Protein AF-A0A7X9AUY1-F1 (afdb_monomer)

Nearest PDB structures (foldseek):
  4zs8-assembly1_A  TM=9.019E-01  e=4.519E-05  Streptomyces coelicolor A3(2)
  4ham-assembly1_A-2  TM=5.459E-01  e=5.197E-04  Listeria monocytogenes EGD-e
  6vjm-assembly1_A  TM=4.125E-01  e=6.065E-02  Homo sapiens
  5dte-assembly4_D  TM=4.183E-01  e=1.369E-01  Actinobacillus succinogenes 130Z
  7eb2-assembly1_C  TM=4.851E-01  e=6.552E-01  Homo sapiens

Radius of gyration: 26.66 Å; Cα contacts (8 Å, |Δi|>4): 380; chains: 1; bounding box: 80×36×84 Å

pLDDT: mean 87.09, std 13.67, range [33.94, 98.38]

Sequence (270 aa):
MKKAPSTGKTGLRAEALALLKDLRTIISESSPGRMLPSEWTLARKYNISRNTVAKTLKILVDEGLIERQVGRGTLVKGKSVITFLLPCPDFLSSHLDSACIMRDQMQGAMTAARERNLGFEMIAVSPTNDPNQIDFSQLGHINAGSMVILGNWFRKTFPLLFERQAQVAMITKGVFPYGYAQYAKTWHRLNIDCNQGVTAALDLLVRQGCRKIILIGQYIAEARHPVASAYQKYMAKKGMPAKILELHYEDDESIITLPPNIIRHRFSQF

Structure (mmCIF, N/CA/C/O backbone):
data_AF-A0A7X9AUY1-F1
#
_entry.id   AF-A0A7X9AUY1-F1
#
loop_
_atom_site.group_PDB
_atom_site.id
_atom_site.type_symbol
_atom_site.label_atom_id
_atom_site.label_alt_id
_atom_site.label_comp_id
_atom_site.label_asym_id
_atom_site.label_entity_id
_atom_site.label_seq_id
_atom_site.pdbx_PDB_ins_code
_atom_site.Cartn_x
_atom_site.Cartn_y
_atom_site.Cartn_z
_atom_site.occupancy
_atom_site.B_iso_or_equiv
_atom_site.auth_seq_id
_atom_site.auth_comp_id
_atom_site.auth_asym_id
_atom_site.auth_atom_id
_atom_site.pdbx_PDB_model_num
ATOM 1 N N . MET A 1 1 ? -50.853 17.610 47.387 1.00 40.38 1 MET A N 1
ATOM 2 C CA . MET A 1 1 ? -49.435 18.034 47.304 1.00 40.38 1 MET A CA 1
ATOM 3 C C . MET A 1 1 ? -48.764 17.277 46.163 1.00 40.38 1 MET A C 1
ATOM 5 O O . MET A 1 1 ? -48.743 16.054 46.193 1.00 40.38 1 MET A O 1
ATOM 9 N N . LYS A 1 2 ? -48.309 17.985 45.120 1.00 35.97 2 LYS A N 1
ATOM 10 C CA . LYS A 1 2 ? -47.587 17.414 43.969 1.00 35.97 2 LYS A CA 1
ATOM 11 C C . LYS A 1 2 ? -46.133 17.132 44.372 1.00 35.97 2 LYS A C 1
ATOM 13 O O . LYS A 1 2 ? -45.479 18.011 44.925 1.00 35.97 2 LYS A O 1
ATOM 18 N N . LYS A 1 3 ? -45.641 15.921 44.102 1.00 35.72 3 LYS A N 1
ATOM 19 C CA . LYS A 1 3 ? -44.233 15.534 44.286 1.00 35.72 3 LYS A CA 1
ATOM 20 C C . LYS A 1 3 ? -43.420 16.122 43.126 1.00 35.72 3 LYS A C 1
ATOM 22 O O . LYS A 1 3 ? -43.751 15.877 41.968 1.00 35.72 3 LYS A O 1
ATOM 27 N N . ALA A 1 4 ? -42.410 16.930 43.437 1.00 33.94 4 ALA A N 1
ATOM 28 C CA . ALA A 1 4 ? -41.509 17.515 42.448 1.00 33.94 4 ALA A CA 1
ATOM 29 C C . ALA A 1 4 ? -40.625 16.429 41.793 1.00 33.94 4 ALA A C 1
ATOM 31 O O . ALA A 1 4 ? -40.238 15.477 42.477 1.00 33.94 4 ALA A O 1
ATOM 32 N N . PRO A 1 5 ? -40.283 16.550 40.498 1.00 37.44 5 PRO A N 1
ATOM 33 C CA . PRO A 1 5 ? -39.399 15.608 39.829 1.00 37.44 5 PRO A CA 1
ATOM 34 C C . PRO A 1 5 ? -37.937 15.915 40.178 1.00 37.44 5 PRO A C 1
ATOM 36 O O . PRO A 1 5 ? -37.456 17.029 39.978 1.00 37.44 5 PRO A O 1
ATOM 39 N N . SER A 1 6 ? -37.217 14.915 40.692 1.00 37.97 6 SER A N 1
ATOM 40 C CA . SER A 1 6 ? -35.779 15.000 40.942 1.00 37.97 6 SER A CA 1
ATOM 41 C C . SER A 1 6 ? -35.015 14.974 39.615 1.00 37.97 6 SER A C 1
ATOM 43 O O . SER A 1 6 ? -34.819 13.918 39.010 1.00 37.97 6 SER A O 1
ATOM 45 N N . THR A 1 7 ? -34.560 16.136 39.162 1.00 41.03 7 THR A N 1
ATOM 46 C CA . THR A 1 7 ? -33.604 16.274 38.060 1.00 41.03 7 THR A CA 1
ATOM 47 C C . THR A 1 7 ? -32.212 15.837 38.521 1.00 41.03 7 THR A C 1
ATOM 49 O O . THR A 1 7 ? -31.399 16.647 38.964 1.00 41.03 7 THR A O 1
ATOM 52 N N . GLY A 1 8 ? -31.931 14.537 38.439 1.00 37.06 8 GLY A N 1
ATOM 53 C CA . GLY A 1 8 ? -30.595 13.987 38.654 1.00 37.06 8 GLY A CA 1
ATOM 54 C C . GLY A 1 8 ? -29.725 14.154 37.410 1.00 37.06 8 GLY A C 1
ATOM 55 O O . GLY A 1 8 ? -29.709 13.281 36.548 1.00 37.06 8 GLY A O 1
ATOM 56 N N . LYS A 1 9 ? -28.959 15.248 37.324 1.00 44.97 9 LYS A N 1
ATOM 57 C CA . LYS A 1 9 ? -27.751 15.295 36.484 1.00 44.97 9 LYS A CA 1
ATOM 58 C C . LYS A 1 9 ? -26.703 14.374 37.122 1.00 44.97 9 LYS A C 1
ATOM 60 O O . LYS A 1 9 ? -25.904 14.802 37.947 1.00 44.97 9 LYS A O 1
ATOM 65 N N . THR A 1 10 ? -26.740 13.085 36.794 1.00 47.56 10 THR A N 1
ATOM 66 C CA . THR A 1 10 ? -25.724 12.107 37.207 1.00 47.56 10 THR A CA 1
ATOM 67 C C . THR A 1 10 ? -24.429 12.349 36.440 1.00 47.56 10 THR A C 1
ATOM 69 O O . THR A 1 10 ? -24.302 11.930 35.290 1.00 47.56 10 THR A O 1
ATOM 72 N N . GLY A 1 11 ? -23.458 13.003 37.079 1.00 56.78 11 GLY A N 1
ATOM 73 C CA . GLY A 1 11 ? -22.063 12.926 36.650 1.00 56.78 11 GLY A CA 1
ATOM 74 C C . GLY A 1 11 ? -21.595 11.468 36.690 1.00 56.78 11 GLY A C 1
ATOM 75 O O . GLY A 1 11 ? -21.878 10.747 37.651 1.00 56.78 11 GLY A O 1
ATOM 76 N N . LEU A 1 12 ? -20.928 11.003 35.631 1.00 66.69 12 LEU A N 1
ATOM 77 C CA . LEU A 1 12 ? -20.295 9.684 35.639 1.00 66.69 12 LEU A CA 1
ATOM 78 C C . LEU A 1 12 ? -19.223 9.643 36.744 1.00 66.69 12 LEU A C 1
ATOM 80 O O . LEU A 1 12 ? -18.474 10.602 36.917 1.00 66.69 12 LEU A O 1
ATOM 84 N N . ARG A 1 13 ? -19.135 8.523 37.477 1.00 82.88 13 ARG A N 1
ATOM 85 C CA . ARG A 1 13 ? -18.043 8.269 38.436 1.00 82.88 13 ARG A CA 1
ATOM 86 C C . ARG A 1 13 ? -16.682 8.306 37.725 1.00 82.88 13 ARG A C 1
ATOM 88 O O . ARG A 1 13 ? -16.608 7.982 36.538 1.00 82.88 13 ARG A O 1
ATOM 95 N N . ALA A 1 14 ? -15.624 8.672 38.448 1.00 89.00 14 ALA A N 1
ATOM 96 C CA . ALA A 1 14 ? -14.284 8.888 37.895 1.00 89.00 14 ALA A CA 1
ATOM 97 C C . ALA A 1 14 ? -13.766 7.688 37.078 1.00 89.00 14 ALA A C 1
ATOM 99 O O . ALA A 1 14 ? -13.227 7.864 35.988 1.00 89.00 14 ALA A O 1
ATOM 100 N N . GLU A 1 15 ? -14.016 6.463 37.537 1.00 90.88 15 GLU A N 1
ATOM 101 C CA . GLU A 1 15 ? -13.599 5.229 36.864 1.00 90.88 15 GLU A CA 1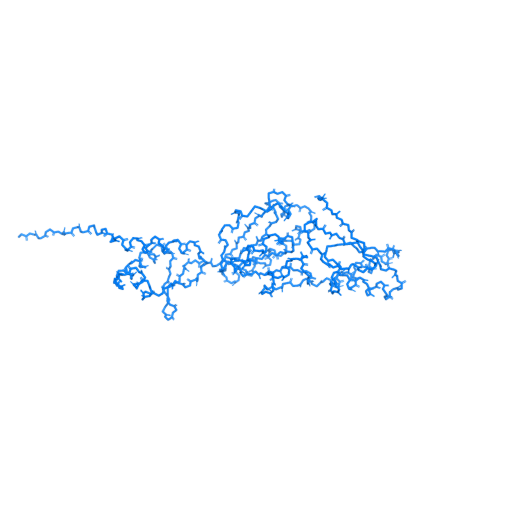
ATOM 102 C C . GLU A 1 15 ? -14.370 4.990 35.557 1.00 90.88 15 GLU A C 1
ATOM 104 O O . GLU A 1 15 ? -13.821 4.485 34.580 1.00 90.88 15 GLU A O 1
ATOM 109 N N . ALA A 1 16 ? -15.644 5.390 35.506 1.00 91.38 16 ALA A N 1
ATOM 110 C CA . ALA A 1 16 ? -16.454 5.294 34.294 1.00 91.38 16 ALA A CA 1
ATOM 111 C C . ALA A 1 16 ? -16.022 6.326 33.240 1.00 91.38 16 ALA A C 1
ATOM 113 O O . ALA A 1 16 ? -16.065 6.027 32.046 1.00 91.38 16 ALA A O 1
ATOM 114 N N . LEU A 1 17 ? -15.576 7.512 33.675 1.00 93.12 17 LEU A N 1
ATOM 115 C CA . LEU A 1 17 ? -14.959 8.517 32.805 1.00 93.12 17 LEU A CA 1
ATOM 116 C C . LEU A 1 17 ? -13.601 8.043 32.275 1.00 93.12 17 LEU A C 1
ATOM 118 O O . LEU A 1 17 ? -13.335 8.207 31.086 1.00 93.12 17 LEU A O 1
ATOM 122 N N . ALA A 1 18 ? -12.781 7.414 33.122 1.00 94.12 18 ALA A N 1
ATOM 123 C CA . ALA A 1 18 ? -11.514 6.814 32.710 1.00 94.12 18 ALA A CA 1
ATOM 124 C C . ALA A 1 18 ? -11.729 5.713 31.659 1.00 94.12 18 ALA A C 1
ATOM 126 O O . ALA A 1 18 ? -11.111 5.757 30.599 1.00 94.12 18 ALA A O 1
ATOM 127 N N . LEU A 1 19 ? -12.681 4.796 31.887 1.00 95.81 19 LEU A N 1
ATOM 128 C CA . LEU A 1 19 ? -13.063 3.788 30.892 1.00 95.81 19 LEU A CA 1
ATOM 129 C C . LEU A 1 19 ? -13.513 4.430 29.571 1.00 95.81 19 LEU A C 1
ATOM 131 O O . LEU A 1 19 ? -13.100 3.983 28.505 1.00 95.81 19 LEU A O 1
ATOM 135 N N . LEU A 1 20 ? -14.372 5.454 29.624 1.00 95.31 20 LEU A N 1
ATOM 136 C CA . LEU A 1 20 ? -14.879 6.117 28.421 1.00 95.31 20 LEU A CA 1
ATOM 137 C C . LEU A 1 20 ? -13.744 6.772 27.621 1.00 95.31 20 LEU A C 1
ATOM 139 O O . LEU A 1 20 ? -13.695 6.624 26.402 1.00 95.31 20 LEU A O 1
ATOM 143 N N . LYS A 1 21 ? -12.832 7.471 28.309 1.00 95.31 21 LYS A N 1
ATOM 144 C CA . LYS A 1 21 ? -11.655 8.102 27.702 1.00 95.31 21 LYS A CA 1
ATOM 145 C C . LYS A 1 21 ? -10.767 7.060 27.026 1.00 95.31 21 LYS A C 1
ATOM 147 O O . LYS A 1 21 ? -10.473 7.202 25.844 1.00 95.31 21 LYS A O 1
ATOM 152 N N . ASP A 1 22 ? -10.415 5.997 27.742 1.00 95.12 22 ASP A N 1
ATOM 153 C CA . ASP A 1 22 ? -9.539 4.947 27.223 1.00 95.12 22 ASP A CA 1
ATOM 154 C C . ASP A 1 22 ? -10.163 4.219 26.031 1.00 95.12 22 ASP A C 1
ATOM 156 O O . ASP A 1 22 ? -9.484 3.950 25.043 1.00 95.12 22 ASP A O 1
ATOM 160 N N . LEU A 1 23 ? -11.465 3.918 26.086 1.00 95.06 23 LEU A N 1
ATOM 161 C CA . LEU A 1 23 ? -12.158 3.295 24.961 1.00 95.06 23 LEU A CA 1
ATOM 162 C C . LEU A 1 23 ? -12.181 4.205 23.736 1.00 95.06 23 LEU A C 1
ATOM 164 O O . LEU A 1 23 ? -11.986 3.699 22.637 1.00 95.06 23 LEU A O 1
ATOM 168 N N . ARG A 1 24 ? -12.376 5.520 23.896 1.00 94.00 24 ARG A N 1
ATOM 169 C CA . ARG A 1 24 ? -12.302 6.461 22.768 1.00 94.00 24 ARG A CA 1
ATOM 170 C C . ARG A 1 24 ? -10.918 6.463 22.127 1.00 94.00 24 ARG A C 1
ATOM 172 O O . ARG A 1 24 ? -10.854 6.380 20.907 1.00 94.00 24 ARG A O 1
ATOM 179 N N . THR A 1 25 ? -9.849 6.467 22.925 1.00 90.62 25 THR A N 1
ATOM 180 C CA . THR A 1 25 ? -8.473 6.345 22.414 1.00 90.62 25 THR A CA 1
ATOM 181 C C . THR A 1 25 ? -8.276 5.035 21.650 1.00 90.62 25 THR A C 1
ATOM 183 O O . THR A 1 25 ? -7.840 5.044 20.501 1.00 90.62 25 THR A O 1
ATOM 186 N N . ILE A 1 26 ? -8.687 3.904 22.236 1.00 89.56 26 ILE A N 1
ATOM 187 C CA . ILE A 1 26 ? -8.594 2.595 21.575 1.00 89.56 26 ILE A CA 1
ATOM 188 C C . ILE A 1 26 ? -9.365 2.609 20.255 1.00 89.56 26 ILE A C 1
ATOM 190 O O . ILE A 1 26 ? -8.850 2.128 19.253 1.00 89.56 26 ILE A O 1
ATOM 194 N N . ILE A 1 27 ? -10.586 3.145 20.240 1.00 89.50 27 ILE A N 1
ATOM 195 C CA . ILE A 1 27 ? -11.424 3.225 19.041 1.00 89.50 27 ILE A CA 1
ATOM 196 C C . ILE A 1 27 ? -10.745 4.073 17.962 1.00 89.50 27 ILE A C 1
ATOM 198 O O . ILE A 1 27 ? -10.676 3.621 16.824 1.00 89.50 27 ILE A O 1
ATOM 202 N N . SER A 1 28 ? -10.205 5.249 18.304 1.00 83.88 28 SER A N 1
ATOM 203 C CA . SER A 1 28 ? -9.524 6.116 17.332 1.00 83.88 28 SER A CA 1
ATOM 204 C C . SER A 1 28 ? -8.270 5.486 16.727 1.00 83.88 28 SER A C 1
ATOM 206 O O . SER A 1 28 ? -7.919 5.786 15.594 1.00 83.88 28 SER A O 1
ATOM 208 N N . GLU A 1 29 ? -7.615 4.587 17.460 1.00 82.69 29 GLU A N 1
ATOM 209 C CA . GLU A 1 29 ? -6.421 3.858 17.010 1.00 82.69 29 GLU A CA 1
ATOM 210 C C . GLU A 1 29 ? -6.757 2.504 16.360 1.00 82.69 29 GLU A C 1
ATOM 212 O O . GLU A 1 29 ? -5.870 1.721 16.014 1.00 82.69 29 GLU A O 1
ATOM 217 N N . SER A 1 30 ? -8.045 2.178 16.236 1.00 83.38 30 SER A N 1
ATOM 218 C CA . SER A 1 30 ? -8.511 0.888 15.748 1.00 83.38 30 SER A CA 1
ATOM 219 C C . SER A 1 30 ? -9.138 0.997 14.375 1.00 83.38 30 SER A C 1
ATOM 221 O O . SER A 1 30 ? -9.927 1.891 14.088 1.00 83.38 30 SER A O 1
ATOM 223 N N . SER A 1 31 ? -8.872 -0.006 13.548 1.00 82.06 31 SER A N 1
ATOM 224 C CA . SER A 1 31 ? -9.610 -0.168 12.303 1.00 82.06 31 SER A CA 1
ATOM 225 C C . SER A 1 31 ? -11.072 -0.560 12.567 1.00 82.06 31 SER A C 1
ATOM 227 O O . SER A 1 31 ? -11.349 -1.325 13.505 1.00 82.06 31 SER A O 1
ATOM 229 N N . PRO A 1 32 ? -12.019 -0.096 11.731 1.00 85.50 32 PRO A N 1
ATOM 230 C CA . PRO A 1 32 ? -13.403 -0.538 11.805 1.00 85.50 32 PRO A CA 1
ATOM 231 C C . PRO A 1 32 ? -13.529 -2.062 11.756 1.00 85.50 32 PRO A C 1
ATOM 233 O O . PRO A 1 32 ? -12.799 -2.735 11.027 1.00 85.50 32 PRO A O 1
ATOM 236 N N . GLY A 1 33 ? -14.448 -2.602 12.554 1.00 85.44 33 GLY A N 1
ATOM 237 C CA . GLY A 1 33 ? -14.632 -4.040 12.739 1.00 85.44 33 GLY A CA 1
ATOM 238 C C . GLY A 1 33 ? -13.707 -4.680 13.780 1.00 85.44 33 GLY A C 1
ATOM 239 O O . GLY A 1 33 ? -13.875 -5.862 14.074 1.00 85.44 33 GLY A O 1
ATOM 240 N N . ARG A 1 34 ? -12.761 -3.947 14.391 1.00 86.56 34 ARG A N 1
ATOM 241 C CA . ARG A 1 34 ? -11.958 -4.483 15.505 1.00 86.56 34 ARG A CA 1
ATOM 242 C C . ARG A 1 34 ? -12.852 -4.787 16.709 1.00 86.56 34 ARG A C 1
ATOM 244 O O . ARG A 1 34 ? -13.640 -3.941 17.130 1.00 86.56 34 ARG A O 1
ATOM 251 N N . MET A 1 35 ? -12.689 -5.971 17.300 1.00 89.44 35 MET A N 1
ATOM 252 C CA . MET A 1 35 ? -13.345 -6.323 18.561 1.00 89.44 35 MET A CA 1
ATOM 253 C C . MET A 1 35 ? -12.738 -5.554 19.735 1.00 89.44 35 MET A C 1
ATOM 255 O O . MET A 1 35 ? -11.519 -5.520 19.913 1.00 89.44 35 MET A O 1
ATOM 259 N N . LEU A 1 36 ? -13.603 -4.986 20.568 1.00 91.94 36 LEU A N 1
ATOM 260 C CA . LEU A 1 36 ? -13.226 -4.415 21.853 1.00 91.94 36 LEU A CA 1
ATOM 261 C C . LEU A 1 36 ? -13.154 -5.499 22.941 1.00 91.94 36 LEU A C 1
ATOM 263 O O . LEU A 1 36 ? -13.794 -6.549 22.813 1.00 91.94 36 LEU A O 1
ATOM 267 N N . PRO A 1 37 ? -12.413 -5.251 24.040 1.00 93.75 37 PRO A N 1
ATOM 268 C CA . PRO A 1 37 ? -12.405 -6.152 25.185 1.00 93.75 37 PRO A CA 1
ATOM 269 C C . PRO A 1 37 ? -13.820 -6.419 25.713 1.00 93.75 37 PRO A C 1
ATOM 271 O O . PRO A 1 37 ? -14.685 -5.540 25.703 1.00 93.75 37 PRO A O 1
ATOM 274 N N . SER A 1 38 ? -14.049 -7.639 26.205 1.00 93.12 38 SER A N 1
ATOM 275 C CA . SER A 1 38 ? -15.358 -8.033 26.735 1.00 93.12 38 SER A CA 1
ATOM 276 C C . SER A 1 38 ? -15.780 -7.162 27.925 1.00 93.12 38 SER A C 1
ATOM 278 O O . SER A 1 38 ? -14.937 -6.651 28.667 1.00 93.12 38 SER A O 1
ATOM 280 N N . GLU A 1 39 ? -17.090 -7.055 28.174 1.00 93.94 39 GLU A N 1
ATOM 281 C CA . GLU A 1 39 ? -17.607 -6.330 29.345 1.00 93.94 39 GLU A CA 1
ATOM 282 C C . GLU A 1 39 ? -17.001 -6.832 30.662 1.00 93.94 39 GLU A C 1
ATOM 284 O O . GLU A 1 39 ? -16.753 -6.043 31.568 1.00 93.94 39 GLU A O 1
ATOM 289 N N . TRP A 1 40 ? -16.738 -8.138 30.757 1.00 93.81 40 TRP A N 1
ATOM 290 C CA . TRP A 1 40 ? -16.094 -8.762 31.912 1.00 93.81 40 TRP A CA 1
ATOM 291 C C . TRP A 1 40 ? -14.648 -8.302 32.086 1.00 93.81 40 TRP A C 1
ATOM 293 O O . TRP A 1 40 ? -14.237 -7.943 33.189 1.00 93.81 40 TRP A O 1
ATOM 303 N N . THR A 1 41 ? -13.887 -8.274 30.992 1.00 94.94 41 THR A N 1
ATOM 304 C CA . THR A 1 41 ? -12.503 -7.791 30.980 1.00 94.94 41 THR A CA 1
ATOM 305 C C . THR A 1 41 ? -12.438 -6.325 31.404 1.00 94.94 41 THR A C 1
ATOM 307 O O . THR A 1 41 ? -11.611 -5.963 32.238 1.00 94.94 41 THR A O 1
ATOM 310 N N . LEU A 1 42 ? -13.343 -5.492 30.881 1.00 95.38 42 LEU A N 1
ATOM 311 C CA . LEU A 1 42 ? -13.428 -4.072 31.227 1.00 95.38 42 LEU A CA 1
ATOM 312 C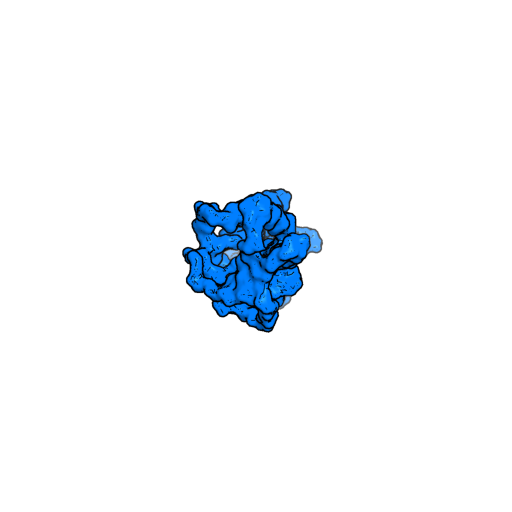 C . LEU A 1 42 ? -13.855 -3.868 32.688 1.00 95.38 42 LEU A C 1
ATOM 314 O O . LEU A 1 42 ? -13.224 -3.093 33.400 1.00 95.38 42 LEU A O 1
ATOM 318 N N . ALA A 1 43 ? -14.865 -4.600 33.165 1.00 95.88 43 ALA A N 1
ATOM 319 C CA . ALA A 1 43 ? -15.324 -4.518 34.553 1.00 95.88 43 ALA A CA 1
ATOM 320 C C . ALA A 1 43 ? -14.192 -4.834 35.540 1.00 95.88 43 ALA A C 1
ATOM 322 O O . ALA A 1 43 ? -13.984 -4.094 36.499 1.00 95.88 43 ALA A O 1
ATOM 323 N N . ARG A 1 44 ? -13.416 -5.890 35.258 1.00 95.62 44 ARG A N 1
ATOM 324 C CA . ARG A 1 44 ? -12.266 -6.289 36.076 1.00 95.62 44 ARG A CA 1
ATOM 325 C C . ARG A 1 44 ? -11.127 -5.270 36.012 1.00 95.62 44 ARG A C 1
ATOM 327 O O . ARG A 1 44 ? -10.582 -4.928 37.053 1.00 95.62 44 ARG A O 1
ATOM 334 N N . LYS A 1 45 ? -10.777 -4.779 34.816 1.00 95.38 45 LYS A N 1
ATOM 335 C CA . LYS A 1 45 ? -9.666 -3.829 34.623 1.00 95.38 45 LYS A CA 1
ATOM 336 C C . LYS A 1 45 ? -9.900 -2.504 35.353 1.00 95.38 45 LYS A C 1
ATOM 338 O O . LYS A 1 45 ? -8.974 -1.981 35.956 1.00 95.38 45 LYS A O 1
ATOM 343 N N . TYR A 1 46 ? -11.121 -1.976 35.294 1.00 93.19 46 TYR A N 1
ATOM 344 C CA . TYR A 1 46 ? -11.457 -0.669 35.872 1.00 93.19 46 TYR A CA 1
ATOM 345 C C . TYR A 1 46 ? -12.119 -0.773 37.255 1.00 93.19 46 TYR A C 1
ATOM 347 O O . TYR A 1 46 ? -12.525 0.245 37.801 1.00 93.19 46 TYR A O 1
ATOM 355 N N . ASN A 1 47 ? -12.237 -1.984 37.816 1.00 93.81 47 ASN A N 1
ATOM 356 C CA . ASN A 1 47 ? -12.885 -2.264 39.102 1.00 93.81 47 ASN A CA 1
ATOM 357 C C . ASN A 1 47 ? -14.288 -1.634 39.243 1.00 93.81 47 ASN A C 1
ATOM 359 O O . ASN A 1 47 ? -14.624 -1.004 40.245 1.00 93.81 47 ASN A O 1
ATOM 363 N N . ILE A 1 48 ? -15.124 -1.793 38.216 1.00 94.50 48 ILE A N 1
ATOM 364 C CA . ILE A 1 48 ? -16.492 -1.256 38.182 1.00 94.50 48 ILE A CA 1
ATOM 365 C C . ILE A 1 48 ? -17.513 -2.346 37.876 1.00 94.50 48 ILE A C 1
ATOM 367 O O . ILE A 1 48 ? -17.208 -3.377 37.281 1.00 94.50 48 ILE A O 1
ATOM 371 N N . SER A 1 49 ? -18.772 -2.098 38.248 1.00 94.62 49 SER A N 1
ATOM 372 C CA . SER A 1 49 ? -19.860 -3.033 37.956 1.00 94.62 49 SER A CA 1
ATOM 373 C C . SER A 1 49 ? -20.067 -3.208 36.447 1.00 94.62 49 SER A C 1
ATOM 375 O O . SER A 1 49 ? -19.925 -2.259 35.668 1.00 94.62 49 SER A O 1
ATOM 377 N N . ARG A 1 50 ? -20.512 -4.399 36.032 1.00 93.75 50 ARG A N 1
ATOM 378 C CA . ARG A 1 50 ? -20.894 -4.666 34.636 1.00 93.75 50 ARG A CA 1
ATOM 379 C C . ARG A 1 50 ? -21.973 -3.713 34.124 1.00 93.75 50 ARG A C 1
ATOM 381 O O . ARG A 1 50 ? -21.913 -3.299 32.974 1.00 93.75 50 ARG A O 1
ATOM 388 N N . ASN A 1 51 ? -22.909 -3.307 34.982 1.00 93.56 51 ASN A N 1
ATOM 389 C CA . ASN A 1 51 ? -23.930 -2.322 34.622 1.00 93.56 51 ASN A CA 1
ATOM 390 C C . ASN A 1 51 ? -23.315 -0.957 34.292 1.00 93.56 51 ASN A C 1
ATOM 392 O O . ASN A 1 51 ? -23.789 -0.277 33.386 1.00 93.56 51 ASN A O 1
ATOM 396 N N . THR A 1 52 ? -22.253 -0.557 34.996 1.00 93.50 52 THR A N 1
ATOM 397 C CA . THR A 1 52 ? -21.509 0.671 34.685 1.00 93.50 52 THR A CA 1
ATOM 398 C C . THR A 1 52 ? -20.815 0.543 33.329 1.00 93.50 52 THR A C 1
ATOM 400 O O . THR A 1 52 ? -20.983 1.422 32.492 1.00 93.50 52 THR A O 1
ATOM 403 N N . VAL A 1 53 ? -20.117 -0.571 33.069 1.00 95.62 53 VAL A N 1
ATOM 404 C CA . VAL A 1 53 ? -19.481 -0.837 31.763 1.00 95.62 53 VAL A CA 1
ATOM 405 C C . VAL A 1 53 ? -20.510 -0.816 30.633 1.00 95.62 53 VAL A C 1
ATOM 407 O O . VAL A 1 53 ? -20.296 -0.159 29.618 1.00 95.62 53 VAL A O 1
ATOM 410 N N . ALA A 1 54 ? -21.646 -1.494 30.810 1.00 93.56 54 ALA A N 1
ATOM 411 C CA . ALA A 1 54 ? -22.725 -1.533 29.829 1.00 93.56 54 ALA A CA 1
ATOM 412 C C . ALA A 1 54 ? -23.284 -0.132 29.533 1.00 93.56 54 ALA A C 1
ATOM 414 O O . ALA A 1 54 ? -23.496 0.196 28.367 1.00 93.56 54 ALA A O 1
ATOM 415 N N . LYS A 1 55 ? -23.455 0.720 30.555 1.00 94.50 55 LYS A N 1
ATOM 416 C CA . LYS A 1 55 ? -23.841 2.130 30.374 1.00 94.50 55 LYS A CA 1
ATOM 417 C C . LYS A 1 55 ? -22.781 2.922 29.606 1.00 94.50 55 LYS A C 1
ATOM 419 O O . LYS A 1 55 ? -23.138 3.645 28.684 1.00 94.50 55 LYS A O 1
ATOM 424 N N . THR A 1 56 ? -21.499 2.760 29.932 1.00 95.06 56 THR A N 1
ATOM 425 C CA . THR A 1 56 ? -20.402 3.432 29.215 1.00 95.06 56 THR A CA 1
ATOM 426 C C . THR A 1 56 ? -20.332 2.998 27.751 1.00 95.06 56 THR A C 1
ATOM 428 O O . THR A 1 56 ? -20.247 3.837 26.861 1.00 95.06 56 THR A O 1
ATOM 431 N N . LEU A 1 57 ? -20.441 1.696 27.473 1.00 95.25 57 LEU A N 1
ATOM 432 C CA . LEU A 1 57 ? -20.507 1.186 26.103 1.00 95.25 57 LEU A CA 1
ATOM 433 C C . LEU A 1 57 ? -21.762 1.679 25.375 1.00 95.25 57 LEU A C 1
ATOM 435 O O . LEU A 1 57 ? -21.689 1.949 24.184 1.00 95.25 57 LEU A O 1
ATOM 439 N N . LYS A 1 58 ? -22.900 1.828 26.064 1.00 95.44 58 LYS A N 1
ATOM 440 C CA . LYS A 1 58 ? -24.109 2.396 25.459 1.00 95.44 58 LYS A CA 1
ATOM 441 C C . LYS A 1 58 ? -23.888 3.833 24.979 1.00 95.44 58 LYS A C 1
ATOM 443 O O . LYS A 1 58 ? -24.316 4.136 23.877 1.00 95.44 58 LYS A O 1
ATOM 448 N N . ILE A 1 59 ? -23.168 4.666 25.736 1.00 95.31 59 ILE A N 1
ATOM 449 C CA . ILE A 1 59 ? -22.797 6.025 25.295 1.00 95.31 59 ILE A CA 1
ATOM 450 C C . ILE A 1 59 ? -22.042 5.964 23.960 1.00 95.31 59 ILE A C 1
ATOM 452 O O . ILE A 1 59 ? -22.401 6.658 23.020 1.00 95.31 59 ILE A O 1
ATOM 456 N N . LEU A 1 60 ? -21.050 5.077 23.842 1.00 95.12 60 LEU A N 1
ATOM 457 C CA . LEU A 1 60 ? -20.259 4.926 22.614 1.00 95.12 60 LEU A CA 1
ATOM 458 C C . LEU A 1 60 ? -21.067 4.340 21.438 1.00 95.12 60 LEU A C 1
ATOM 460 O O . LEU A 1 60 ? -20.800 4.675 20.285 1.00 95.12 60 LEU A O 1
ATOM 464 N N . VAL A 1 61 ? -22.044 3.464 21.709 1.00 95.62 61 VAL A N 1
ATOM 465 C CA . VAL A 1 61 ? -22.995 2.968 20.693 1.00 95.62 61 VAL A CA 1
ATOM 466 C C . VAL A 1 61 ? -23.886 4.107 20.201 1.00 95.62 61 VAL A C 1
ATOM 468 O O . VAL A 1 61 ? -24.069 4.258 18.995 1.00 95.62 61 VAL A O 1
ATOM 471 N N . ASP A 1 62 ? -24.419 4.905 21.127 1.00 94.38 62 ASP A N 1
ATOM 472 C CA . ASP A 1 62 ? -25.306 6.032 20.832 1.00 94.38 62 ASP A CA 1
ATOM 473 C C . ASP A 1 62 ? -24.539 7.152 20.081 1.00 94.38 62 ASP A C 1
ATOM 475 O O . ASP A 1 62 ? -25.100 7.789 19.195 1.00 94.38 62 ASP A O 1
ATOM 479 N N . GLU A 1 63 ? -23.235 7.323 20.345 1.00 93.06 63 GLU A N 1
ATOM 480 C CA . GLU A 1 63 ? -22.303 8.171 19.570 1.00 93.06 63 GLU A CA 1
ATOM 481 C C . GLU A 1 63 ? -21.947 7.591 18.188 1.00 93.06 63 GLU A C 1
ATOM 483 O O . GLU A 1 63 ? -21.310 8.258 17.376 1.00 93.06 63 GLU A O 1
ATOM 488 N N . GLY A 1 64 ? -22.332 6.344 17.903 1.00 90.56 64 GLY A N 1
ATOM 489 C CA . GLY A 1 64 ? -22.038 5.678 16.637 1.00 90.56 64 GLY A CA 1
ATOM 490 C C . GLY A 1 64 ? -20.575 5.261 16.466 1.00 90.56 64 GLY A C 1
ATOM 491 O O . GLY A 1 64 ? -20.163 4.985 15.343 1.00 90.56 64 GLY A O 1
ATOM 492 N N . LEU A 1 65 ? -19.797 5.184 17.547 1.00 90.88 65 LEU A N 1
ATOM 493 C CA . LEU A 1 65 ? -18.385 4.782 17.516 1.00 90.88 65 LEU A CA 1
ATOM 494 C C . LEU A 1 65 ? -18.202 3.260 17.514 1.00 90.88 65 LEU A C 1
ATOM 496 O O . LEU A 1 65 ? -17.185 2.741 17.055 1.00 90.88 65 LEU A O 1
ATOM 500 N N . ILE A 1 66 ? -19.184 2.534 18.046 1.00 94.81 66 ILE A N 1
ATOM 501 C CA . ILE A 1 66 ? -19.157 1.076 18.173 1.00 94.81 66 ILE A CA 1
ATOM 502 C C . ILE A 1 66 ? -20.527 0.474 17.875 1.00 94.81 66 ILE A C 1
ATOM 504 O O . ILE A 1 66 ? -21.558 1.140 17.963 1.00 94.81 66 ILE A O 1
ATOM 508 N N . GLU A 1 67 ? -20.545 -0.812 17.559 1.00 94.06 67 GLU A N 1
ATOM 509 C CA . GLU A 1 67 ? -21.758 -1.607 17.409 1.00 94.06 67 GLU A CA 1
ATOM 510 C C . GLU A 1 67 ? -21.657 -2.919 18.191 1.00 94.06 67 GLU A C 1
ATOM 512 O O . GLU A 1 67 ? -20.571 -3.447 18.435 1.00 94.06 67 GLU A O 1
ATOM 517 N N . ARG A 1 68 ? -22.804 -3.449 18.624 1.00 91.75 68 ARG A N 1
ATOM 518 C CA . ARG A 1 68 ? -22.889 -4.741 19.314 1.00 91.75 68 ARG A CA 1
ATOM 519 C C . ARG A 1 68 ? -23.461 -5.779 18.357 1.00 91.75 68 ARG A C 1
ATOM 521 O O . ARG A 1 68 ? -24.569 -5.600 17.863 1.00 91.75 68 ARG A O 1
ATOM 528 N N . GLN A 1 69 ? -22.737 -6.874 18.145 1.00 88.06 69 GLN A N 1
ATOM 529 C CA . GLN A 1 69 ? -23.191 -8.016 17.353 1.00 88.06 69 GLN A CA 1
ATOM 530 C C . GLN A 1 69 ? -23.383 -9.234 18.264 1.00 88.06 69 GLN A C 1
ATOM 532 O O . GLN A 1 69 ? -22.460 -9.661 18.967 1.00 88.06 69 GLN A O 1
ATOM 537 N N . VAL A 1 70 ? -24.593 -9.805 18.258 1.00 83.94 70 VAL A N 1
ATOM 538 C CA . VAL A 1 70 ? -24.924 -11.004 19.047 1.00 83.94 70 VAL A CA 1
ATOM 539 C C . VAL A 1 70 ? -23.971 -12.140 18.662 1.00 83.94 70 VAL A C 1
ATOM 541 O O . VAL A 1 70 ? -23.746 -12.397 17.484 1.00 83.94 70 VAL A O 1
ATOM 544 N N . GLY A 1 71 ? -23.356 -12.784 19.658 1.00 83.44 71 GLY A N 1
ATOM 545 C CA . GLY A 1 71 ? -22.389 -13.871 19.454 1.00 83.44 71 GLY A CA 1
ATOM 546 C C . GLY A 1 71 ? -20.969 -13.443 19.050 1.00 83.44 71 GLY A C 1
ATOM 547 O O . GLY A 1 71 ? -20.060 -14.258 19.160 1.00 83.44 71 GLY A O 1
ATOM 548 N N . ARG A 1 72 ? -20.740 -12.182 18.644 1.00 81.94 72 ARG A N 1
ATOM 549 C CA . ARG A 1 72 ? -19.400 -11.664 18.279 1.00 81.94 72 ARG A CA 1
ATOM 550 C C . ARG A 1 72 ? -18.855 -10.626 19.257 1.00 81.94 72 ARG A C 1
ATOM 552 O O . ARG A 1 72 ? -17.647 -10.458 19.342 1.00 81.94 72 ARG A O 1
ATOM 559 N N . GLY A 1 73 ? -19.716 -9.966 20.031 1.00 89.81 73 GLY A N 1
ATOM 560 C CA . GLY A 1 73 ? -19.319 -8.974 21.032 1.00 89.81 73 GLY A CA 1
ATOM 561 C C . GLY A 1 73 ? -19.473 -7.537 20.536 1.00 89.81 73 GLY A C 1
ATOM 562 O O . GLY A 1 73 ? -20.404 -7.222 19.796 1.00 89.81 73 GLY A O 1
ATOM 563 N N . THR A 1 74 ? -18.588 -6.651 20.990 1.00 93.31 74 THR A N 1
ATOM 564 C CA . THR A 1 74 ? -18.633 -5.214 20.686 1.00 93.31 74 THR A CA 1
ATOM 565 C C . THR A 1 74 ? -17.519 -4.863 19.709 1.00 93.31 74 THR A C 1
ATOM 567 O O . THR A 1 74 ? -16.365 -5.206 19.956 1.00 93.31 74 THR A O 1
ATOM 570 N N . LEU A 1 75 ? -17.854 -4.185 18.617 1.00 92.19 75 LEU A N 1
ATOM 571 C CA . LEU A 1 75 ? -16.961 -3.905 17.494 1.00 92.19 75 LEU A CA 1
ATOM 572 C C . LEU A 1 75 ? -16.867 -2.399 17.256 1.00 92.19 75 LEU A C 1
ATOM 574 O O . LEU A 1 75 ? -17.846 -1.684 17.458 1.00 92.19 75 LEU A O 1
ATOM 578 N N . VAL A 1 76 ? -15.713 -1.921 16.793 1.00 90.81 76 VAL A N 1
ATOM 579 C CA . VAL A 1 76 ? -15.564 -0.546 16.296 1.00 90.81 76 VAL A CA 1
ATOM 580 C C . VAL A 1 76 ? -16.429 -0.362 15.054 1.00 90.81 76 VAL A C 1
ATOM 582 O O . VAL A 1 76 ? -16.318 -1.137 14.103 1.00 90.81 76 VAL A O 1
ATOM 585 N N . LYS A 1 77 ? -17.298 0.649 15.061 1.00 86.94 77 LYS A N 1
ATOM 586 C CA . LYS A 1 77 ? -18.201 0.942 13.949 1.00 86.94 77 LYS A CA 1
ATOM 587 C C . LYS A 1 77 ? -17.466 1.763 12.894 1.00 86.94 77 LYS A C 1
ATOM 589 O O . LYS A 1 77 ? -16.629 2.601 13.209 1.00 86.94 77 LYS A O 1
ATOM 594 N N . GLY A 1 78 ? -17.794 1.522 11.633 1.00 80.62 78 GLY A N 1
ATOM 595 C CA . GLY A 1 78 ? -17.209 2.221 10.497 1.00 80.62 78 GLY A CA 1
ATOM 596 C C . GLY A 1 78 ? -17.004 1.276 9.326 1.00 80.62 78 GLY A C 1
ATOM 597 O O . GLY A 1 78 ? -17.297 0.084 9.400 1.00 80.62 78 GLY A O 1
ATOM 598 N N . LYS A 1 79 ? -16.484 1.822 8.237 1.00 79.06 79 LYS A N 1
ATOM 599 C CA . LYS A 1 79 ? -16.203 1.082 7.014 1.00 79.06 79 LYS A CA 1
ATOM 600 C C . LYS A 1 79 ? -14.693 0.938 6.894 1.00 79.06 79 LYS A C 1
ATOM 602 O O . LYS A 1 79 ? -14.001 1.951 6.899 1.00 79.06 79 LYS A O 1
ATOM 607 N N . SER A 1 80 ? -14.177 -0.291 6.846 1.00 86.81 80 SER A N 1
ATOM 608 C CA . SER A 1 80 ? -12.735 -0.511 6.685 1.00 86.81 80 SER A CA 1
ATOM 609 C C . SER A 1 80 ? -12.261 0.151 5.390 1.00 86.81 80 SER A C 1
ATOM 611 O O . SER A 1 80 ? -12.984 0.152 4.390 1.00 86.81 80 SER A O 1
ATOM 613 N N . VAL A 1 81 ? -11.072 0.742 5.425 1.00 90.56 81 VAL A N 1
ATOM 614 C CA . VAL A 1 81 ? -10.531 1.567 4.341 1.00 90.56 81 VAL A C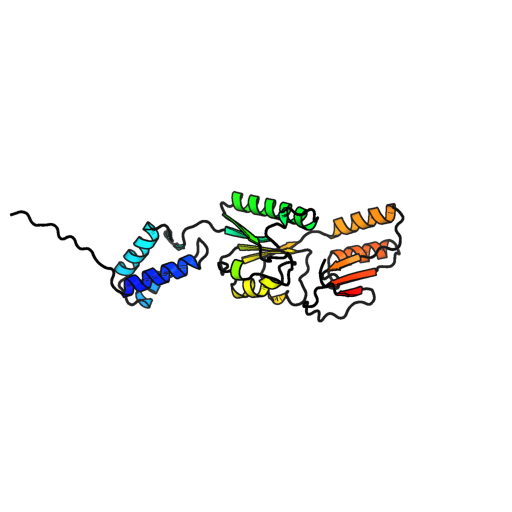A 1
ATOM 615 C C . VAL A 1 81 ? -9.313 0.870 3.745 1.00 90.56 81 VAL A C 1
ATOM 617 O O . VAL A 1 81 ? -8.499 0.314 4.480 1.00 90.56 81 VAL A O 1
ATOM 620 N N . ILE A 1 82 ? -9.214 0.877 2.417 1.00 95.25 82 ILE A N 1
ATOM 621 C CA . ILE A 1 82 ? -7.981 0.548 1.702 1.00 95.25 82 ILE A CA 1
ATOM 622 C C . ILE A 1 82 ? -7.163 1.830 1.567 1.00 95.25 82 ILE A C 1
ATOM 624 O O . ILE A 1 82 ? -7.624 2.796 0.962 1.00 95.25 82 ILE A O 1
ATOM 628 N N . THR A 1 83 ? -5.950 1.809 2.102 1.00 97.38 83 THR A N 1
ATOM 629 C CA . THR A 1 83 ? -4.955 2.869 1.971 1.00 97.38 83 THR A CA 1
ATOM 630 C C . THR A 1 83 ? -4.052 2.573 0.780 1.00 97.38 83 THR A C 1
ATOM 632 O O . THR A 1 83 ? -3.352 1.562 0.762 1.00 97.38 83 THR A O 1
ATOM 635 N N . PHE A 1 84 ? -4.029 3.454 -0.213 1.00 98.12 84 PHE A N 1
ATOM 636 C CA . PHE A 1 84 ? -3.127 3.354 -1.359 1.00 98.12 84 PHE A CA 1
ATOM 637 C C . PHE A 1 84 ? -2.012 4.398 -1.237 1.00 98.12 84 PHE A C 1
ATOM 639 O O . PHE A 1 84 ? -2.289 5.596 -1.153 1.00 98.12 84 PHE A O 1
ATOM 646 N N . LEU A 1 85 ? -0.748 3.968 -1.195 1.00 98.38 85 LEU A N 1
ATOM 647 C CA . LEU A 1 85 ? 0.366 4.912 -1.068 1.00 98.38 85 LEU A CA 1
ATOM 648 C C . LEU A 1 85 ? 0.690 5.574 -2.412 1.00 98.38 85 LEU A C 1
ATOM 650 O O . LEU A 1 85 ? 0.765 4.908 -3.445 1.00 98.38 85 LEU A O 1
ATOM 654 N N . LEU A 1 86 ? 0.929 6.883 -2.373 1.00 97.56 86 LEU A N 1
ATOM 655 C CA . LEU A 1 86 ? 1.383 7.701 -3.494 1.00 97.56 86 LEU A CA 1
ATOM 656 C C . LEU A 1 86 ? 2.777 8.266 -3.198 1.00 97.56 86 LEU A C 1
ATOM 658 O O . LEU A 1 86 ? 3.059 8.604 -2.045 1.00 97.56 86 LEU A O 1
ATOM 662 N N . PRO A 1 87 ? 3.655 8.407 -4.206 1.00 97.31 87 PRO A N 1
ATOM 663 C CA . PRO A 1 87 ? 4.967 9.005 -4.003 1.00 97.31 87 PRO A CA 1
ATOM 664 C C . PRO A 1 87 ? 4.870 10.444 -3.496 1.00 97.31 87 PRO A C 1
ATOM 666 O O . PRO A 1 87 ? 5.395 10.745 -2.434 1.00 97.31 87 PRO A O 1
ATOM 669 N N . CYS A 1 88 ? 4.124 11.299 -4.193 1.00 96.56 88 CYS A N 1
ATOM 670 C CA . CYS A 1 88 ? 3.882 12.697 -3.837 1.00 96.56 88 CYS A CA 1
ATOM 671 C C . CYS A 1 88 ? 2.468 13.135 -4.283 1.00 96.56 88 CYS A C 1
ATOM 673 O O . CYS A 1 88 ? 1.826 12.409 -5.054 1.00 96.56 88 CYS A O 1
ATOM 675 N N . PRO A 1 89 ? 1.945 14.285 -3.808 1.00 94.81 89 PRO A N 1
ATOM 676 C CA . PRO A 1 89 ? 0.563 14.705 -4.074 1.00 94.81 89 PRO A CA 1
ATOM 677 C C . PRO A 1 89 ? 0.214 14.885 -5.559 1.00 94.81 89 PRO A C 1
ATOM 679 O O . PRO A 1 89 ? -0.905 14.594 -5.974 1.00 94.81 89 PRO A O 1
ATOM 682 N N . ASP A 1 90 ? 1.166 15.341 -6.369 1.00 94.38 90 ASP A N 1
ATOM 683 C CA . ASP A 1 90 ? 1.011 15.623 -7.798 1.00 94.38 90 ASP A CA 1
ATOM 684 C C . ASP A 1 90 ? 1.462 14.464 -8.705 1.00 94.38 90 ASP A C 1
ATOM 686 O O . ASP A 1 90 ? 1.339 14.554 -9.929 1.00 94.38 90 ASP A O 1
ATOM 690 N N . PHE A 1 91 ? 1.917 13.341 -8.130 1.00 95.88 91 PHE A N 1
ATOM 691 C CA . PHE A 1 91 ? 2.490 12.216 -8.877 1.00 95.88 91 PHE A CA 1
ATOM 692 C C . PHE A 1 91 ? 1.574 11.721 -10.002 1.00 95.88 91 PHE A C 1
ATOM 694 O O . PHE A 1 91 ? 2.015 11.524 -11.136 1.00 95.88 91 PHE A O 1
ATOM 701 N N . LEU A 1 92 ? 0.282 11.554 -9.703 1.00 94.44 92 LEU A N 1
ATOM 702 C CA . LEU A 1 92 ? -0.711 11.038 -10.651 1.00 94.44 92 LEU A CA 1
ATOM 703 C C . LEU A 1 92 ? -0.985 11.989 -11.821 1.00 94.44 92 LEU A C 1
ATOM 705 O O . LEU A 1 92 ? -1.522 11.539 -12.832 1.00 94.44 92 LEU A O 1
ATOM 709 N N . SER A 1 93 ? -0.624 13.264 -11.705 1.00 93.50 93 SER A N 1
ATOM 710 C CA . SER A 1 93 ? -0.778 14.273 -12.758 1.00 93.50 93 SER A CA 1
ATOM 711 C C . SER A 1 93 ? 0.431 14.330 -13.694 1.00 93.50 93 SER A C 1
ATOM 713 O O . SER A 1 93 ? 0.364 14.965 -14.744 1.00 93.50 93 SER A O 1
ATOM 715 N N . SER A 1 94 ? 1.539 13.676 -13.332 1.00 91.56 94 SER A N 1
ATOM 716 C CA . SER A 1 94 ? 2.760 13.680 -14.134 1.00 91.56 94 SER A CA 1
ATOM 717 C C . SER A 1 94 ? 2.623 12.855 -15.424 1.00 91.56 94 SER A C 1
ATOM 719 O O . SER A 1 94 ? 1.802 11.938 -15.538 1.00 91.56 94 SER A O 1
ATOM 721 N N . HIS A 1 95 ? 3.482 13.165 -16.398 1.00 89.88 95 HIS A N 1
ATOM 722 C CA . HIS A 1 95 ? 3.595 12.440 -17.670 1.00 89.88 95 HIS A CA 1
ATOM 723 C C . HIS A 1 95 ? 4.541 11.231 -17.597 1.00 89.88 95 HIS A C 1
ATOM 725 O O . HIS A 1 95 ? 4.942 10.697 -18.628 1.00 89.88 95 HIS A O 1
ATOM 731 N N . LEU A 1 96 ? 4.921 10.804 -16.390 1.00 90.12 96 LEU A N 1
ATOM 732 C CA . LEU A 1 96 ? 5.761 9.628 -16.199 1.00 90.12 96 LEU A CA 1
ATOM 733 C C . LEU A 1 96 ? 4.955 8.353 -16.479 1.00 90.12 96 LEU A C 1
ATOM 735 O O . LEU A 1 96 ? 3.827 8.208 -16.004 1.00 90.12 96 LEU A O 1
ATOM 739 N N . ASP A 1 97 ? 5.559 7.374 -17.155 1.00 89.56 97 ASP A N 1
ATOM 740 C CA . ASP A 1 97 ? 4.934 6.058 -17.371 1.00 89.56 97 ASP A CA 1
ATOM 741 C C . ASP A 1 97 ? 4.539 5.384 -16.048 1.00 89.56 97 ASP A C 1
ATOM 743 O O . ASP A 1 97 ? 3.512 4.711 -15.948 1.00 89.56 97 ASP A O 1
ATOM 747 N N . SER A 1 98 ? 5.331 5.602 -14.996 1.00 90.12 98 SER A N 1
ATOM 748 C CA . SER A 1 98 ? 5.040 5.121 -13.646 1.00 90.12 98 SER A CA 1
ATOM 749 C C . SER A 1 98 ? 3.750 5.713 -13.069 1.00 90.12 98 SER A C 1
ATOM 751 O O . SER A 1 98 ? 3.039 5.004 -12.356 1.00 90.12 98 SER A O 1
ATOM 753 N N . ALA A 1 99 ? 3.400 6.957 -13.409 1.00 94.38 99 ALA A N 1
ATOM 754 C CA . ALA A 1 99 ? 2.129 7.561 -13.024 1.00 94.38 99 ALA A CA 1
ATOM 755 C C . ALA A 1 99 ? 0.953 6.939 -13.786 1.00 94.38 99 ALA A C 1
ATOM 757 O O . ALA A 1 99 ? -0.076 6.656 -13.175 1.00 94.38 99 ALA A O 1
ATOM 758 N N . CYS A 1 100 ? 1.114 6.647 -15.084 1.00 93.69 100 CYS A N 1
ATOM 759 C CA . CYS A 1 100 ? 0.118 5.900 -15.862 1.00 93.69 100 CYS A CA 1
ATOM 760 C C . CYS A 1 100 ? -0.181 4.539 -15.224 1.00 93.69 100 CYS A C 1
ATOM 762 O O . CYS A 1 100 ? -1.328 4.249 -14.895 1.00 93.69 100 CYS A O 1
ATOM 764 N N . ILE A 1 101 ? 0.865 3.754 -14.957 1.00 91.75 101 ILE A N 1
ATOM 765 C CA . ILE A 1 101 ? 0.745 2.431 -14.331 1.00 91.75 101 ILE A CA 1
ATOM 766 C C . ILE A 1 101 ? 0.076 2.530 -12.952 1.00 91.75 101 ILE A C 1
ATOM 768 O O . ILE A 1 101 ? -0.770 1.705 -12.607 1.00 91.75 101 ILE A O 1
ATOM 772 N N . MET A 1 102 ? 0.439 3.535 -12.150 1.00 95.44 102 MET A N 1
ATOM 773 C CA . MET A 1 102 ? -0.145 3.725 -10.823 1.00 95.44 102 MET A CA 1
ATOM 774 C C . MET A 1 102 ? -1.632 4.096 -10.888 1.00 95.44 102 MET A C 1
ATOM 776 O O . MET A 1 102 ? -2.400 3.605 -10.063 1.00 95.44 102 MET A O 1
ATOM 780 N N . ARG A 1 103 ? -2.064 4.897 -11.874 1.00 96.31 103 ARG A N 1
ATOM 781 C CA . ARG A 1 103 ? -3.490 5.199 -12.091 1.00 96.31 103 ARG A CA 1
ATOM 782 C C . ARG A 1 103 ? -4.294 3.937 -12.398 1.00 96.31 103 ARG A C 1
ATOM 784 O O . ARG A 1 103 ? -5.352 3.755 -11.800 1.00 96.31 103 ARG A O 1
ATOM 791 N N . ASP A 1 104 ? -3.774 3.043 -13.236 1.00 94.56 104 ASP A N 1
ATOM 792 C CA . ASP A 1 104 ? -4.446 1.777 -13.562 1.00 94.56 104 ASP A CA 1
ATOM 793 C C . ASP A 1 104 ? -4.565 0.867 -12.326 1.00 94.56 104 ASP A C 1
ATOM 795 O O . ASP A 1 104 ? -5.626 0.309 -12.034 1.00 94.56 104 ASP A O 1
ATOM 799 N N . GLN A 1 105 ? -3.486 0.761 -11.541 1.00 94.88 105 GLN A N 1
ATOM 800 C CA . GLN A 1 105 ? -3.478 0.010 -10.279 1.00 94.88 105 GLN A CA 1
ATOM 801 C C . GLN A 1 105 ? -4.479 0.582 -9.269 1.00 94.88 105 GLN A C 1
ATOM 803 O O . GLN A 1 105 ? -5.235 -0.167 -8.644 1.00 94.88 105 GLN A O 1
ATOM 808 N N . MET A 1 106 ? -4.508 1.908 -9.132 1.00 96.31 106 MET A N 1
ATOM 809 C CA . MET A 1 106 ? -5.441 2.623 -8.268 1.00 96.31 106 MET A CA 1
ATOM 810 C C . MET A 1 106 ? -6.888 2.394 -8.711 1.00 96.31 106 MET A C 1
ATOM 812 O O . MET A 1 106 ? -7.732 2.067 -7.879 1.00 96.31 106 MET A O 1
ATOM 816 N N . GLN A 1 107 ? -7.182 2.495 -10.010 1.00 96.94 107 GLN A N 1
ATOM 817 C CA . GLN A 1 107 ? -8.515 2.246 -10.557 1.00 96.94 107 GLN A CA 1
ATOM 818 C C . GLN A 1 107 ? -9.012 0.832 -10.219 1.00 96.94 107 GLN A C 1
ATOM 820 O O . GLN A 1 107 ? -10.156 0.663 -9.782 1.00 96.94 107 GLN A O 1
ATOM 825 N N . GLY A 1 108 ? -8.152 -0.181 -10.364 1.00 95.25 108 GLY A N 1
ATOM 826 C CA . GLY A 1 108 ? -8.469 -1.556 -9.974 1.00 95.25 108 GLY A CA 1
ATOM 827 C C . GLY A 1 108 ? -8.747 -1.690 -8.474 1.00 95.25 108 GLY A C 1
ATOM 828 O O . GLY A 1 108 ? -9.762 -2.266 -8.078 1.00 95.25 108 GLY A O 1
ATOM 829 N N . ALA A 1 109 ? -7.895 -1.098 -7.633 1.00 95.69 109 ALA A N 1
ATOM 830 C CA . ALA A 1 109 ? -8.065 -1.120 -6.182 1.00 95.69 109 ALA A CA 1
ATOM 831 C C . ALA A 1 109 ? -9.359 -0.417 -5.728 1.00 95.69 109 ALA A C 1
ATOM 833 O O . ALA A 1 109 ? -10.091 -0.957 -4.899 1.00 95.69 109 ALA A O 1
ATOM 834 N N . MET A 1 110 ? -9.687 0.742 -6.306 1.00 97.31 110 MET A N 1
ATOM 835 C CA . MET A 1 110 ? -10.932 1.471 -6.036 1.00 97.31 110 MET A CA 1
ATOM 836 C C . MET A 1 110 ? -12.170 0.669 -6.444 1.00 97.31 110 MET A C 1
ATOM 838 O O . MET A 1 110 ? -13.166 0.649 -5.717 1.00 97.31 110 MET A O 1
ATOM 842 N N . THR A 1 111 ? -12.109 -0.014 -7.589 1.00 97.56 111 THR A N 1
ATOM 843 C CA . THR A 1 111 ? -13.199 -0.875 -8.068 1.00 97.56 111 THR A CA 1
ATOM 844 C C . THR A 1 111 ? -13.452 -2.016 -7.083 1.00 97.56 111 THR A C 1
ATOM 846 O O . THR A 1 111 ? -14.576 -2.177 -6.603 1.00 97.56 111 THR A O 1
ATOM 849 N N . ALA A 1 112 ? -12.396 -2.725 -6.674 1.00 94.12 112 ALA A N 1
ATOM 850 C CA . ALA A 1 112 ? -12.493 -3.799 -5.687 1.00 94.12 112 ALA A CA 1
ATOM 851 C C . ALA A 1 112 ? -12.983 -3.298 -4.314 1.00 94.12 112 ALA A C 1
ATOM 853 O O . ALA A 1 112 ? -13.809 -3.950 -3.669 1.00 94.12 112 ALA A O 1
ATOM 854 N N . ALA A 1 113 ? -12.520 -2.121 -3.871 1.00 94.94 113 ALA A N 1
ATOM 855 C CA . ALA A 1 113 ? -12.985 -1.493 -2.635 1.00 94.94 113 ALA A CA 1
ATOM 856 C C . ALA A 1 113 ? -14.501 -1.258 -2.678 1.00 94.94 113 ALA A C 1
ATOM 858 O O . ALA A 1 113 ? -15.223 -1.638 -1.755 1.00 94.94 113 ALA A O 1
ATOM 859 N N . ARG A 1 114 ? -15.000 -0.686 -3.780 1.00 95.50 114 ARG A N 1
ATOM 860 C CA . ARG A 1 114 ? -16.428 -0.422 -3.982 1.00 95.50 114 ARG A CA 1
ATOM 861 C C . ARG A 1 114 ? -17.254 -1.706 -3.946 1.00 95.50 114 ARG A C 1
ATOM 863 O O . ARG A 1 114 ? -18.249 -1.747 -3.225 1.00 95.50 114 ARG A O 1
ATOM 870 N N . GLU A 1 115 ? -16.844 -2.739 -4.678 1.00 96.06 115 GLU A N 1
ATOM 871 C CA . GLU A 1 115 ? -17.540 -4.035 -4.730 1.00 96.06 115 GLU A CA 1
ATOM 872 C C . GLU A 1 115 ? -17.638 -4.710 -3.358 1.00 96.06 115 GLU A C 1
ATOM 874 O O . GLU A 1 115 ? -18.625 -5.375 -3.048 1.00 96.06 115 GLU A O 1
ATOM 879 N N . ARG A 1 116 ? -16.633 -4.503 -2.501 1.00 91.94 116 ARG A N 1
ATOM 880 C CA . ARG A 1 116 ? -16.592 -5.028 -1.130 1.00 91.94 116 ARG A CA 1
ATOM 881 C C . ARG A 1 116 ? -17.205 -4.093 -0.091 1.00 91.94 116 ARG A C 1
ATOM 883 O O . ARG A 1 116 ? -17.140 -4.389 1.098 1.00 91.94 116 ARG A O 1
ATOM 890 N N . ASN A 1 117 ? -17.800 -2.979 -0.522 1.00 87.75 117 ASN A N 1
ATOM 891 C CA . ASN A 1 117 ? -18.295 -1.925 0.352 1.00 87.75 117 ASN A CA 1
ATOM 892 C C . ASN A 1 117 ? -17.230 -1.463 1.370 1.00 87.75 117 ASN A C 1
ATOM 894 O O . ASN A 1 117 ? -17.534 -1.249 2.541 1.00 87.75 117 ASN A O 1
ATOM 898 N N . LEU A 1 118 ? -15.995 -1.259 0.904 1.00 91.50 118 LEU A N 1
ATOM 899 C CA . LEU A 1 118 ? -14.855 -0.695 1.639 1.00 91.50 118 LEU A CA 1
ATOM 900 C C . LEU A 1 118 ? -14.615 0.771 1.254 1.00 91.50 118 LEU A C 1
ATOM 902 O O . LEU A 1 118 ? -15.062 1.236 0.202 1.00 91.50 118 LEU A O 1
ATOM 906 N N . GLY A 1 119 ? -14.036 1.538 2.174 1.00 92.31 119 GLY A N 1
ATOM 907 C CA . GLY A 1 119 ? -13.559 2.889 1.902 1.00 92.31 119 GLY A CA 1
ATOM 908 C C . GLY A 1 119 ? -12.254 2.831 1.116 1.00 92.31 119 GLY A C 1
ATOM 909 O O . GLY A 1 119 ? -11.603 1.786 1.059 1.00 92.31 119 GLY A O 1
ATOM 910 N N . PHE A 1 120 ? -11.864 3.953 0.528 1.00 95.75 120 PHE A N 1
ATOM 911 C CA . PHE A 1 120 ? -10.595 4.082 -0.172 1.00 95.75 120 PHE A CA 1
ATOM 912 C C . PHE A 1 120 ? -9.984 5.438 0.158 1.00 95.75 120 PHE A C 1
ATOM 914 O O . PHE A 1 120 ? -10.680 6.452 0.099 1.00 95.75 120 PHE A O 1
ATOM 921 N N . GLU A 1 121 ? -8.704 5.449 0.499 1.00 95.75 121 GLU A N 1
ATOM 922 C CA . GLU A 1 121 ? -7.933 6.662 0.737 1.00 95.75 121 GLU A CA 1
ATOM 923 C C . GLU A 1 121 ? -6.585 6.584 0.024 1.00 95.75 121 GLU A C 1
ATOM 925 O O . GLU A 1 121 ? -6.088 5.504 -0.307 1.00 95.75 121 GLU A O 1
ATOM 930 N N . MET A 1 122 ? -5.982 7.750 -0.178 1.00 96.69 122 MET A N 1
ATOM 931 C CA . MET A 1 122 ? -4.638 7.875 -0.721 1.00 96.69 122 MET A CA 1
ATOM 932 C C . MET A 1 122 ? -3.772 8.648 0.257 1.00 96.69 122 MET A C 1
ATOM 934 O O . MET A 1 122 ? -4.216 9.655 0.805 1.00 96.69 122 MET A O 1
ATOM 938 N N . ILE A 1 123 ? -2.533 8.198 0.435 1.00 97.44 123 ILE A N 1
ATOM 939 C CA . ILE A 1 123 ? -1.548 8.900 1.256 1.00 97.44 123 ILE A CA 1
ATOM 940 C C . ILE A 1 123 ? -0.316 9.163 0.405 1.00 97.44 123 ILE A C 1
ATOM 942 O O . ILE A 1 123 ? 0.395 8.229 0.036 1.00 97.44 123 ILE A O 1
ATOM 946 N N . ALA A 1 124 ? -0.061 10.435 0.108 1.00 97.62 124 ALA A N 1
ATOM 947 C CA . ALA A 1 124 ? 1.221 10.865 -0.429 1.00 97.62 124 ALA A CA 1
ATOM 948 C C . ALA A 1 124 ? 2.261 10.844 0.694 1.00 97.62 124 ALA A C 1
ATOM 950 O O . ALA A 1 124 ? 2.057 11.485 1.721 1.00 97.62 124 ALA A O 1
ATOM 951 N N . VAL A 1 125 ? 3.348 10.091 0.521 1.00 97.81 125 VAL A N 1
ATOM 952 C CA . VAL A 1 125 ? 4.317 9.860 1.607 1.00 97.81 125 VAL A CA 1
ATOM 953 C C . VAL A 1 125 ? 5.632 10.612 1.443 1.00 97.81 125 VAL A C 1
ATOM 955 O O . VAL A 1 125 ? 6.454 10.551 2.345 1.00 97.81 125 VAL A O 1
ATOM 958 N N . SER A 1 126 ? 5.862 11.306 0.331 1.00 96.88 126 SER A N 1
ATOM 959 C CA . SER A 1 126 ? 7.028 12.169 0.136 1.00 96.88 126 SER A CA 1
ATOM 960 C C . SER A 1 126 ? 6.594 13.562 -0.322 1.00 96.88 126 SER A C 1
ATOM 962 O O . SER A 1 126 ? 5.726 13.678 -1.194 1.00 96.88 126 SER A O 1
ATOM 964 N N . PRO A 1 127 ? 7.212 14.631 0.209 1.00 92.94 127 PRO A N 1
ATOM 965 C CA . PRO A 1 127 ? 6.978 15.984 -0.281 1.00 92.94 127 PRO A CA 1
ATOM 966 C C . PRO A 1 127 ? 7.606 16.230 -1.661 1.00 92.94 127 PRO A C 1
ATOM 968 O O . PRO A 1 127 ? 7.208 17.167 -2.344 1.00 92.94 127 PRO A O 1
ATOM 971 N N . THR A 1 128 ? 8.588 15.419 -2.069 1.00 91.62 128 THR A N 1
ATOM 972 C CA . THR A 1 128 ? 9.489 15.710 -3.200 1.00 91.62 128 THR A CA 1
ATOM 973 C C . THR A 1 128 ? 9.580 14.586 -4.227 1.00 91.62 128 THR A C 1
ATOM 975 O O . THR A 1 128 ? 10.425 14.649 -5.113 1.00 91.62 128 THR A O 1
ATOM 978 N N . ASN A 1 129 ? 8.727 13.557 -4.139 1.00 92.94 129 ASN A N 1
ATOM 979 C CA . ASN A 1 129 ? 8.845 12.348 -4.968 1.00 92.94 129 ASN A CA 1
ATOM 980 C C . ASN A 1 129 ? 10.220 11.663 -4.817 1.00 92.94 129 ASN A C 1
ATOM 982 O O . ASN A 1 129 ? 10.728 11.037 -5.750 1.00 92.94 129 ASN A O 1
ATOM 986 N N . ASP A 1 130 ? 10.813 11.744 -3.624 1.00 91.06 130 ASP A N 1
ATOM 987 C CA . ASP A 1 130 ? 12.062 11.068 -3.278 1.00 91.06 130 ASP A CA 1
ATOM 988 C C . ASP A 1 130 ? 11.767 9.937 -2.275 1.00 91.06 130 ASP A C 1
ATOM 990 O O . ASP A 1 130 ? 11.291 10.204 -1.165 1.00 91.06 130 ASP A O 1
ATOM 994 N N . PRO A 1 131 ? 12.052 8.665 -2.617 1.00 90.62 131 PRO A N 1
ATOM 995 C CA . PRO A 1 131 ? 11.753 7.533 -1.743 1.00 90.62 131 PRO A CA 1
ATOM 996 C C . PRO A 1 131 ? 12.602 7.502 -0.467 1.00 90.62 131 PRO A C 1
ATOM 998 O O . PRO A 1 131 ? 12.314 6.700 0.421 1.00 90.62 131 PRO A O 1
ATOM 1001 N N . ASN A 1 132 ? 13.639 8.340 -0.367 1.00 90.00 132 ASN A N 1
ATOM 1002 C CA . ASN A 1 132 ? 14.460 8.517 0.829 1.00 90.00 132 ASN A CA 1
ATOM 1003 C C . ASN A 1 132 ? 13.999 9.694 1.704 1.00 90.00 132 ASN A C 1
ATOM 1005 O O . ASN A 1 132 ? 14.430 9.796 2.851 1.00 90.00 132 ASN A O 1
ATOM 1009 N N . GLN A 1 133 ? 13.085 10.534 1.211 1.00 93.12 133 GLN A N 1
ATOM 1010 C CA . GLN A 1 133 ? 12.474 11.637 1.956 1.00 93.12 133 GLN A CA 1
ATOM 1011 C C . GLN A 1 133 ? 11.005 11.317 2.235 1.00 93.12 133 GLN A C 1
ATOM 1013 O O . GLN A 1 133 ? 10.101 11.849 1.593 1.00 93.12 133 GLN A O 1
ATOM 1018 N N . ILE A 1 134 ? 10.772 10.404 3.180 1.00 96.06 134 ILE A N 1
ATOM 1019 C CA . ILE A 1 134 ? 9.423 10.000 3.582 1.00 96.06 134 ILE A CA 1
ATOM 1020 C C . ILE A 1 134 ? 8.928 10.862 4.749 1.00 96.06 134 ILE A C 1
ATOM 1022 O O . ILE A 1 134 ? 9.550 10.897 5.810 1.00 96.06 134 ILE A O 1
ATOM 1026 N N . ASP A 1 135 ? 7.770 11.499 4.581 1.00 96.88 135 ASP A N 1
ATOM 1027 C CA . ASP A 1 135 ? 7.007 12.122 5.660 1.00 96.88 135 ASP A CA 1
ATOM 1028 C C . ASP A 1 135 ? 6.171 11.062 6.396 1.00 96.88 135 ASP A C 1
ATOM 1030 O O . ASP A 1 135 ? 5.012 10.782 6.079 1.00 96.88 135 ASP A O 1
ATOM 1034 N N . PHE A 1 136 ? 6.777 10.455 7.417 1.00 96.81 136 PHE A N 1
ATOM 1035 C CA . PHE A 1 136 ? 6.126 9.433 8.239 1.00 96.81 136 PHE A CA 1
ATOM 1036 C C . PHE A 1 136 ? 4.937 9.956 9.055 1.00 96.81 136 PHE A C 1
ATOM 1038 O O . PHE A 1 136 ? 4.137 9.143 9.527 1.00 96.81 136 PHE A O 1
ATOM 1045 N N . SER A 1 137 ? 4.782 11.277 9.216 1.00 95.44 137 SER A N 1
ATOM 1046 C CA . SER A 1 137 ? 3.632 11.842 9.931 1.00 95.44 137 SER A CA 1
ATOM 1047 C C . SER A 1 137 ? 2.309 11.540 9.214 1.00 95.44 137 SER A C 1
ATOM 1049 O O . SER A 1 137 ? 1.302 11.279 9.874 1.00 95.44 137 SER A O 1
ATOM 1051 N N . GLN A 1 138 ? 2.338 11.425 7.880 1.00 95.62 138 GLN A N 1
ATOM 1052 C CA . GLN A 1 138 ? 1.182 11.059 7.052 1.00 95.62 138 GLN A CA 1
ATOM 1053 C C . GLN A 1 138 ? 0.674 9.635 7.318 1.00 95.62 138 GLN A C 1
ATOM 1055 O O . GLN A 1 138 ? -0.474 9.312 7.030 1.00 95.62 138 GLN A O 1
ATOM 1060 N N . LEU A 1 139 ? 1.519 8.769 7.884 1.00 95.81 139 LEU A N 1
ATOM 1061 C CA . LEU A 1 139 ? 1.178 7.386 8.222 1.00 95.81 139 LEU A CA 1
ATOM 1062 C C . LEU A 1 139 ? 0.734 7.243 9.684 1.00 95.81 139 LEU A C 1
ATOM 1064 O O . LEU A 1 139 ? 0.657 6.128 10.198 1.00 95.81 139 LEU A O 1
ATOM 1068 N N . GLY A 1 140 ? 0.453 8.347 10.384 1.00 91.56 140 GLY A N 1
ATOM 1069 C CA . GLY A 1 140 ? 0.126 8.367 11.811 1.00 91.56 140 GLY A CA 1
ATOM 1070 C C . GLY A 1 140 ? -1.014 7.425 12.214 1.00 91.56 140 GLY A C 1
ATOM 1071 O O . GLY A 1 140 ? -0.893 6.740 13.226 1.00 91.56 140 GLY A O 1
ATOM 1072 N N . HIS A 1 141 ? -2.066 7.309 11.398 1.00 87.81 141 HIS A N 1
ATOM 1073 C CA . HIS A 1 141 ? -3.244 6.480 11.700 1.00 87.81 141 HIS A CA 1
ATOM 1074 C C . HIS A 1 141 ? -3.103 4.999 11.331 1.00 87.81 141 HIS A C 1
ATOM 1076 O O . HIS A 1 141 ? -3.977 4.200 11.678 1.00 87.81 141 HIS A O 1
ATOM 1082 N N . ILE A 1 142 ? -2.022 4.607 10.648 1.00 92.06 142 ILE A N 1
ATOM 1083 C CA . ILE A 1 142 ? -1.805 3.209 10.264 1.00 92.06 142 ILE A CA 1
ATOM 1084 C C . ILE A 1 142 ? -1.624 2.343 11.512 1.00 92.06 142 ILE A C 1
ATOM 1086 O O . ILE A 1 142 ? -0.814 2.664 12.378 1.00 92.06 142 ILE A O 1
ATOM 1090 N N . ASN A 1 143 ? -2.357 1.235 11.587 1.00 88.12 143 ASN A N 1
ATOM 1091 C CA . ASN A 1 143 ? -2.383 0.300 12.712 1.00 88.12 143 ASN A CA 1
ATOM 1092 C C . ASN A 1 143 ? -2.534 -1.155 12.224 1.00 88.12 143 ASN A C 1
ATOM 1094 O O . ASN A 1 143 ? -2.611 -1.414 11.024 1.00 88.12 143 ASN A O 1
ATOM 1098 N N . ALA A 1 144 ? -2.626 -2.111 13.154 1.00 84.94 144 ALA A N 1
ATOM 1099 C CA . ALA A 1 144 ? -2.661 -3.549 12.855 1.00 84.94 144 ALA A CA 1
ATOM 1100 C C . ALA A 1 144 ? -3.849 -4.009 11.986 1.00 84.94 144 ALA A C 1
ATOM 1102 O O . ALA A 1 144 ? -3.839 -5.105 11.430 1.00 84.94 144 ALA A O 1
ATOM 1103 N N . GLY A 1 145 ? -4.902 -3.195 11.867 1.00 80.75 145 GLY A N 1
ATOM 1104 C CA . GLY A 1 145 ? -6.034 -3.480 10.984 1.00 80.75 145 GLY A CA 1
ATOM 1105 C C . GLY A 1 145 ? -5.990 -2.753 9.638 1.00 80.75 145 GLY A C 1
ATOM 1106 O O . GLY A 1 145 ? -6.842 -3.024 8.793 1.00 80.75 145 GLY A O 1
ATOM 1107 N N . SER A 1 146 ? -5.040 -1.837 9.432 1.00 91.25 146 SER A N 1
ATOM 1108 C CA . SER A 1 146 ? -4.965 -1.029 8.217 1.00 91.25 146 SER A CA 1
ATOM 1109 C C . SER A 1 146 ? -4.598 -1.895 7.016 1.00 91.25 146 SER A C 1
ATOM 1111 O O . SER A 1 146 ? -3.616 -2.637 7.058 1.00 91.25 146 SER A O 1
ATOM 1113 N N . MET A 1 147 ? -5.376 -1.778 5.939 1.00 94.81 147 MET A N 1
ATOM 1114 C CA . MET A 1 147 ? -5.111 -2.441 4.663 1.00 94.81 147 MET A CA 1
ATOM 1115 C C . MET A 1 147 ? -4.338 -1.482 3.764 1.00 94.81 147 MET A C 1
ATOM 1117 O O . MET A 1 147 ? -4.873 -0.440 3.399 1.00 94.81 147 MET A O 1
ATOM 1121 N N . VAL A 1 148 ? -3.103 -1.820 3.400 1.00 97.75 148 VAL A N 1
ATOM 1122 C CA . VAL A 1 148 ? -2.211 -0.920 2.654 1.00 97.75 148 VAL A CA 1
ATOM 1123 C C . VAL A 1 148 ? -1.790 -1.550 1.330 1.00 97.75 148 VAL A C 1
ATOM 1125 O O . VAL A 1 148 ? -1.321 -2.686 1.301 1.00 97.75 148 VAL A O 1
ATOM 1128 N N . ILE A 1 149 ? -1.927 -0.809 0.231 1.00 98.00 149 ILE A N 1
ATOM 1129 C CA . ILE A 1 149 ? -1.431 -1.185 -1.096 1.00 98.00 149 ILE A CA 1
ATOM 1130 C C . ILE A 1 149 ? -0.235 -0.302 -1.448 1.00 98.00 149 ILE A C 1
ATOM 1132 O O . ILE A 1 149 ? -0.315 0.926 -1.367 1.00 98.00 149 ILE A O 1
ATOM 1136 N N . LEU A 1 150 ? 0.876 -0.932 -1.836 1.00 97.44 150 LEU A N 1
ATOM 1137 C CA . LEU A 1 150 ? 2.126 -0.247 -2.179 1.00 97.44 150 LEU A CA 1
ATOM 1138 C C . LEU A 1 150 ? 2.998 -1.072 -3.137 1.00 97.44 150 LEU A C 1
ATOM 1140 O O . LEU A 1 150 ? 2.729 -2.245 -3.384 1.00 97.44 150 LEU A O 1
ATOM 1144 N N . GLY A 1 151 ? 4.074 -0.474 -3.649 1.00 94.50 151 GLY A N 1
ATOM 1145 C CA . GLY A 1 151 ? 5.140 -1.156 -4.397 1.00 94.50 151 GLY A CA 1
ATOM 1146 C C . GLY A 1 151 ? 6.554 -0.888 -3.861 1.00 94.50 151 GLY A C 1
ATOM 1147 O O . GLY A 1 151 ? 6.736 -0.287 -2.805 1.00 94.50 151 GLY A O 1
ATOM 1148 N N . ASN A 1 152 ? 7.576 -1.309 -4.613 1.00 90.81 152 ASN A N 1
ATOM 1149 C CA . ASN A 1 152 ? 8.990 -1.240 -4.197 1.00 90.81 152 ASN A CA 1
ATOM 1150 C C . ASN A 1 152 ? 9.488 0.177 -3.865 1.00 90.81 152 ASN A C 1
ATOM 1152 O O . ASN A 1 152 ? 10.373 0.328 -3.027 1.00 90.81 152 ASN A O 1
ATOM 1156 N N . TRP A 1 153 ? 8.926 1.209 -4.501 1.00 92.69 153 TRP A N 1
ATOM 1157 C CA . TRP A 1 153 ? 9.314 2.603 -4.268 1.00 92.69 153 TRP A CA 1
ATOM 1158 C C . TRP A 1 153 ? 9.141 3.011 -2.793 1.00 92.69 153 TRP A C 1
ATOM 1160 O O . TRP A 1 153 ? 9.958 3.742 -2.247 1.00 92.69 153 TRP A O 1
ATOM 1170 N N . PHE A 1 154 ? 8.154 2.431 -2.103 1.00 95.38 154 PHE A N 1
ATOM 1171 C CA . PHE A 1 154 ? 7.809 2.737 -0.713 1.00 95.38 154 PHE A CA 1
ATOM 1172 C C . PHE A 1 154 ? 8.633 1.959 0.324 1.00 95.38 154 PHE A C 1
ATOM 1174 O O . PHE A 1 154 ? 8.230 1.879 1.477 1.00 95.38 154 PHE A O 1
ATOM 1181 N N . ARG A 1 155 ? 9.776 1.363 -0.044 1.00 93.50 155 ARG A N 1
ATOM 1182 C CA . ARG A 1 155 ? 10.565 0.469 0.833 1.00 93.50 155 ARG A CA 1
ATOM 1183 C C . ARG A 1 155 ? 10.843 1.029 2.231 1.00 93.50 155 ARG A C 1
ATOM 1185 O O . ARG A 1 155 ? 10.768 0.296 3.213 1.00 93.50 155 ARG A O 1
ATOM 1192 N N . LYS A 1 156 ? 11.073 2.341 2.340 1.00 94.19 156 LYS A N 1
ATOM 1193 C CA . LYS A 1 156 ? 11.322 3.033 3.613 1.00 94.19 156 LYS A CA 1
ATOM 1194 C C . LYS A 1 156 ? 10.144 2.991 4.588 1.00 94.19 156 LYS A C 1
ATOM 1196 O O . LYS A 1 156 ? 10.360 3.131 5.786 1.00 94.19 156 LYS A O 1
ATOM 1201 N N . THR A 1 157 ? 8.921 2.743 4.118 1.00 96.88 157 THR A N 1
ATOM 1202 C CA . THR A 1 157 ? 7.753 2.563 4.992 1.00 96.88 157 THR A CA 1
ATOM 1203 C C . THR A 1 157 ? 7.648 1.143 5.551 1.00 96.88 157 THR A C 1
ATOM 1205 O O . THR A 1 157 ? 6.901 0.924 6.504 1.00 96.88 157 THR A O 1
ATOM 1208 N N . PHE A 1 158 ? 8.400 0.169 5.018 1.00 96.06 158 PHE A N 1
ATOM 1209 C CA . PHE A 1 158 ? 8.204 -1.242 5.357 1.00 96.06 158 PHE A CA 1
ATOM 1210 C C . PHE A 1 158 ? 8.449 -1.572 6.832 1.00 96.06 158 PHE A C 1
ATOM 1212 O O . PHE A 1 158 ? 7.616 -2.294 7.384 1.00 96.06 158 PHE A O 1
ATOM 1219 N N . PRO A 1 159 ? 9.506 -1.056 7.496 1.00 96.06 159 PRO A N 1
ATOM 1220 C CA . PRO A 1 159 ? 9.710 -1.303 8.920 1.00 96.06 159 PRO A CA 1
ATOM 1221 C C . PRO A 1 159 ? 8.516 -0.843 9.761 1.00 96.06 159 PRO A C 1
ATOM 1223 O O . PRO A 1 159 ? 7.987 -1.626 10.541 1.00 96.06 159 PRO A O 1
ATOM 1226 N N . LEU A 1 160 ? 8.013 0.374 9.519 1.00 96.81 160 LEU A N 1
ATOM 1227 C CA . LEU A 1 160 ? 6.856 0.918 10.235 1.00 96.81 160 LEU A CA 1
ATOM 1228 C C . LEU A 1 160 ? 5.600 0.077 9.992 1.00 96.81 160 LEU A C 1
ATOM 1230 O O . LEU A 1 160 ? 4.893 -0.264 10.937 1.00 96.81 160 LEU A O 1
ATOM 1234 N N . LEU A 1 161 ? 5.312 -0.279 8.738 1.00 97.12 161 LEU A N 1
ATOM 1235 C CA . LEU A 1 161 ? 4.143 -1.099 8.406 1.00 97.12 161 LEU A CA 1
ATOM 1236 C C . LEU A 1 161 ? 4.223 -2.490 9.046 1.00 97.12 161 LEU A C 1
ATOM 1238 O O . LEU A 1 161 ? 3.209 -3.018 9.502 1.00 97.12 161 LEU A O 1
ATOM 1242 N N . PHE A 1 162 ? 5.424 -3.064 9.114 1.00 95.69 162 PHE A N 1
ATOM 1243 C CA . PHE A 1 162 ? 5.682 -4.336 9.777 1.00 95.69 162 PHE A CA 1
ATOM 1244 C C . PHE A 1 162 ? 5.511 -4.242 11.298 1.00 95.69 162 PHE A C 1
ATOM 1246 O O . PHE A 1 162 ? 4.775 -5.042 11.874 1.00 95.69 162 PHE A O 1
ATOM 1253 N N . GLU A 1 163 ? 6.132 -3.253 11.946 1.00 95.00 163 GLU A N 1
ATOM 1254 C CA . GLU A 1 163 ? 6.029 -3.015 13.394 1.00 95.00 163 GLU A CA 1
ATOM 1255 C C . GLU A 1 163 ? 4.585 -2.773 13.828 1.00 95.00 163 GLU A C 1
ATOM 1257 O O . GLU A 1 163 ? 4.136 -3.288 14.851 1.00 95.00 163 GLU A O 1
ATOM 1262 N N . ARG A 1 164 ? 3.828 -2.036 13.010 1.00 92.81 164 ARG A N 1
ATOM 1263 C CA . ARG A 1 164 ? 2.407 -1.773 13.247 1.00 92.81 164 ARG A CA 1
ATOM 1264 C C . ARG A 1 164 ? 1.493 -2.909 12.812 1.00 92.81 164 ARG A C 1
ATOM 1266 O O . ARG A 1 164 ? 0.288 -2.784 12.988 1.00 92.81 164 ARG A O 1
ATOM 1273 N N . GLN A 1 165 ? 2.047 -4.000 12.283 1.00 93.00 165 GLN A N 1
ATOM 1274 C CA . GLN A 1 165 ? 1.320 -5.194 11.850 1.00 93.00 165 GLN A CA 1
ATOM 1275 C C . GLN A 1 165 ? 0.233 -4.901 10.804 1.00 93.00 165 GLN A C 1
ATOM 1277 O O . GLN A 1 165 ? -0.813 -5.548 10.795 1.00 93.00 165 GLN A O 1
ATOM 1282 N N . ALA A 1 166 ? 0.462 -3.917 9.930 1.00 94.06 166 ALA A N 1
ATOM 1283 C CA . ALA A 1 166 ? -0.476 -3.573 8.869 1.00 94.06 166 ALA A CA 1
ATOM 1284 C C . ALA A 1 166 ? -0.647 -4.737 7.877 1.00 94.06 166 ALA A C 1
ATOM 1286 O O . ALA A 1 166 ? 0.284 -5.500 7.599 1.00 94.06 166 ALA A O 1
ATOM 1287 N N . GLN A 1 167 ? -1.841 -4.851 7.298 1.00 94.81 167 GLN A N 1
ATOM 1288 C CA . GLN A 1 167 ? -2.143 -5.834 6.263 1.00 94.81 167 GLN A CA 1
ATOM 1289 C C . GLN A 1 167 ? -1.746 -5.271 4.903 1.00 94.81 167 GLN A C 1
ATOM 1291 O O . GLN A 1 167 ? -2.473 -4.476 4.309 1.00 94.81 167 GLN A O 1
ATOM 1296 N N . VAL A 1 168 ? -0.575 -5.667 4.410 1.00 97.06 168 VAL A N 1
ATOM 1297 C CA . VAL A 1 168 ? -0.019 -5.093 3.182 1.00 97.06 168 VAL A CA 1
ATOM 1298 C C . VAL A 1 168 ? -0.221 -6.020 1.986 1.00 97.06 168 VAL A C 1
ATOM 1300 O O . VAL A 1 168 ? 0.098 -7.212 2.033 1.00 97.06 168 VAL A O 1
ATOM 1303 N N . ALA A 1 169 ? -0.712 -5.444 0.890 1.00 96.38 169 ALA A N 1
ATOM 1304 C CA . ALA A 1 169 ? -0.667 -6.022 -0.443 1.00 96.38 169 ALA A CA 1
ATOM 1305 C C . ALA A 1 169 ? 0.366 -5.271 -1.289 1.00 96.38 169 ALA A C 1
ATOM 1307 O O . ALA A 1 169 ? 0.211 -4.097 -1.621 1.00 96.38 169 ALA A O 1
ATOM 1308 N N . MET A 1 170 ? 1.443 -5.966 -1.633 1.00 95.19 170 MET A N 1
ATOM 1309 C CA . MET A 1 170 ? 2.567 -5.405 -2.359 1.00 95.19 170 MET A CA 1
ATOM 1310 C C . MET A 1 170 ? 2.481 -5.743 -3.843 1.00 95.19 170 MET A C 1
ATOM 1312 O O . MET A 1 170 ? 2.489 -6.913 -4.229 1.00 95.19 170 MET A O 1
ATOM 1316 N N . ILE A 1 171 ? 2.455 -4.709 -4.677 1.00 93.00 171 ILE A N 1
ATOM 1317 C CA . ILE A 1 171 ? 2.593 -4.818 -6.124 1.00 93.00 171 ILE A CA 1
ATOM 1318 C C . ILE A 1 171 ? 4.082 -4.869 -6.454 1.00 93.00 171 ILE A C 1
ATOM 1320 O O . ILE A 1 171 ? 4.836 -3.937 -6.170 1.00 93.00 171 ILE A O 1
ATOM 1324 N N . THR A 1 172 ? 4.528 -5.975 -7.041 1.00 88.50 172 THR A N 1
ATOM 1325 C CA . THR A 1 172 ? 5.953 -6.228 -7.276 1.00 88.50 172 THR A CA 1
ATOM 1326 C C . THR A 1 172 ? 6.183 -6.965 -8.592 1.00 88.50 172 THR A C 1
ATOM 1328 O O . THR A 1 172 ? 5.304 -7.633 -9.127 1.00 88.50 172 THR A O 1
ATOM 1331 N N . LYS A 1 173 ? 7.407 -6.878 -9.113 1.00 84.50 173 LYS A N 1
ATOM 1332 C CA . LYS A 1 173 ? 7.903 -7.699 -10.227 1.00 84.50 173 LYS A CA 1
ATOM 1333 C C . LYS A 1 173 ? 8.501 -9.026 -9.735 1.00 84.50 173 LYS A C 1
ATOM 1335 O O . LYS A 1 173 ? 9.388 -9.573 -10.380 1.00 84.50 173 LYS A O 1
ATOM 1340 N N . GLY A 1 174 ? 8.054 -9.520 -8.579 1.00 80.00 174 GLY A N 1
ATOM 1341 C CA . GLY A 1 174 ? 8.525 -10.765 -7.968 1.00 80.00 174 GLY A CA 1
ATOM 1342 C C . GLY A 1 174 ? 9.843 -10.652 -7.196 1.00 80.00 174 GLY A C 1
ATOM 1343 O O . GLY A 1 174 ? 10.430 -11.685 -6.886 1.00 80.00 174 GLY A O 1
ATOM 1344 N N . VAL A 1 175 ? 10.298 -9.434 -6.884 1.00 81.38 175 VAL A N 1
ATOM 1345 C CA . VAL A 1 175 ? 11.555 -9.157 -6.161 1.00 81.38 175 VAL A CA 1
ATOM 1346 C C . VAL A 1 175 ? 11.361 -8.097 -5.080 1.00 81.38 175 VAL A C 1
ATOM 1348 O O . VAL A 1 175 ? 10.413 -7.303 -5.146 1.00 81.38 175 VAL A O 1
ATOM 1351 N N . PHE A 1 176 ? 12.263 -8.066 -4.099 1.00 81.50 176 PHE A N 1
ATOM 1352 C CA . PHE A 1 176 ? 12.246 -7.080 -3.020 1.00 81.50 176 PHE A CA 1
ATOM 1353 C C . PHE A 1 176 ? 13.407 -6.096 -3.138 1.00 81.50 176 PHE A C 1
ATOM 1355 O O . PHE A 1 176 ? 14.478 -6.459 -3.615 1.00 81.50 176 PHE A O 1
ATOM 1362 N N . PRO A 1 177 ? 13.227 -4.861 -2.654 1.00 84.62 177 PRO A N 1
ATOM 1363 C CA . PRO A 1 177 ? 14.352 -3.983 -2.382 1.00 84.62 177 PRO A CA 1
ATOM 1364 C C . PRO A 1 177 ? 15.351 -4.643 -1.420 1.00 84.62 177 PRO A C 1
ATOM 1366 O O . PRO A 1 177 ? 14.952 -5.301 -0.449 1.00 84.62 177 PRO A O 1
ATOM 1369 N N . TYR A 1 178 ? 16.647 -4.467 -1.684 1.00 83.94 178 TYR A N 1
ATOM 1370 C CA . TYR A 1 178 ? 17.709 -5.078 -0.883 1.00 83.94 178 TYR A CA 1
ATOM 1371 C C . TYR A 1 178 ? 17.628 -4.648 0.581 1.00 83.94 178 TYR A C 1
ATOM 1373 O O . TYR A 1 178 ? 17.479 -3.470 0.878 1.00 83.94 178 TYR A O 1
ATOM 1381 N N . GLY A 1 179 ? 17.702 -5.618 1.496 1.00 84.81 179 GLY A N 1
ATOM 1382 C CA . GLY A 1 179 ? 17.607 -5.358 2.934 1.00 84.81 179 GLY A CA 1
ATOM 1383 C C . GLY A 1 179 ? 16.185 -5.142 3.464 1.00 84.81 179 GLY A C 1
ATOM 1384 O O . GLY A 1 179 ? 16.042 -4.842 4.642 1.00 84.81 179 GLY A O 1
ATOM 1385 N N . TYR A 1 180 ? 15.131 -5.317 2.651 1.00 88.50 180 TYR A N 1
ATOM 1386 C CA . TYR A 1 180 ? 13.735 -5.144 3.100 1.00 88.50 180 TYR A CA 1
ATOM 1387 C C . TYR A 1 180 ? 12.883 -6.421 3.056 1.00 88.50 180 TYR A C 1
ATOM 1389 O O . TYR A 1 180 ? 11.742 -6.428 3.527 1.00 88.50 180 TYR A O 1
ATOM 1397 N N . ALA A 1 181 ? 13.413 -7.523 2.520 1.00 87.75 181 ALA A N 1
ATOM 1398 C CA . ALA A 1 181 ? 12.669 -8.773 2.349 1.00 87.75 181 ALA A CA 1
ATOM 1399 C C . ALA A 1 181 ? 12.125 -9.348 3.672 1.00 87.75 181 ALA A C 1
ATOM 1401 O O . ALA A 1 181 ? 11.094 -10.020 3.674 1.00 87.75 181 ALA A O 1
ATOM 1402 N N . GLN A 1 182 ? 12.789 -9.083 4.803 1.00 90.50 182 GLN A N 1
ATOM 1403 C CA . GLN A 1 182 ? 12.375 -9.536 6.132 1.00 90.50 182 GLN A CA 1
ATOM 1404 C C . GLN A 1 182 ? 11.034 -8.955 6.587 1.00 90.50 182 GLN A C 1
ATOM 1406 O O . GLN A 1 182 ? 10.286 -9.664 7.257 1.00 90.50 182 GLN A O 1
ATOM 1411 N N . TYR A 1 183 ? 10.706 -7.727 6.180 1.00 91.81 183 TYR A N 1
ATOM 1412 C CA . TYR A 1 183 ? 9.463 -7.053 6.567 1.00 91.81 183 TYR A CA 1
ATOM 1413 C C . TYR A 1 183 ? 8.259 -7.568 5.774 1.00 91.81 183 TYR A C 1
ATOM 1415 O O . TYR A 1 183 ? 7.152 -7.654 6.294 1.00 91.81 183 TYR A O 1
ATOM 1423 N N . ALA A 1 184 ? 8.480 -7.978 4.524 1.00 89.00 184 ALA A N 1
ATOM 1424 C CA . ALA A 1 184 ? 7.418 -8.334 3.586 1.00 89.00 184 ALA A CA 1
ATOM 1425 C C . ALA A 1 184 ? 7.193 -9.854 3.437 1.00 89.00 184 ALA A C 1
ATOM 1427 O O . ALA A 1 184 ? 6.604 -10.324 2.456 1.00 89.00 184 ALA A O 1
ATOM 1428 N N . LYS A 1 185 ? 7.669 -10.661 4.397 1.00 86.94 185 LYS A N 1
ATOM 1429 C CA . LYS A 1 185 ? 7.529 -12.131 4.360 1.00 86.94 185 LYS A CA 1
ATOM 1430 C C . LYS A 1 185 ? 6.070 -12.588 4.397 1.00 86.94 185 LYS A C 1
ATOM 1432 O O . LYS A 1 185 ? 5.728 -13.536 3.698 1.00 86.94 185 LYS A O 1
ATOM 1437 N N . THR A 1 186 ? 5.235 -11.922 5.193 1.00 88.44 186 THR A N 1
ATOM 1438 C CA . THR A 1 186 ? 3.822 -12.274 5.423 1.00 88.44 186 THR A CA 1
ATOM 1439 C C . THR A 1 186 ? 2.848 -11.488 4.547 1.00 88.44 186 THR A C 1
ATOM 1441 O O . THR A 1 186 ? 1.643 -11.703 4.626 1.00 88.44 186 THR A O 1
ATOM 1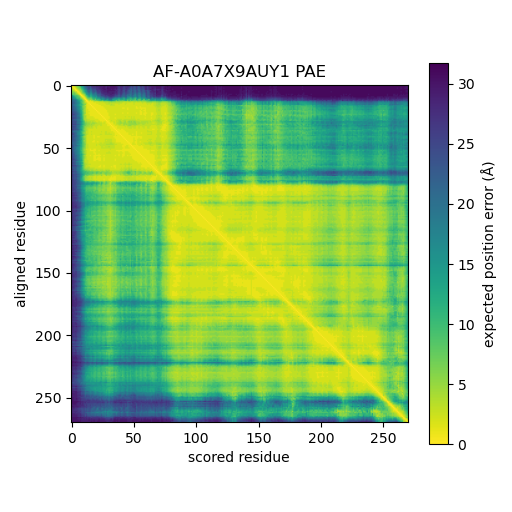444 N N . TRP A 1 187 ? 3.351 -10.565 3.728 1.00 94.44 187 TRP A N 1
ATOM 1445 C CA . TRP A 1 187 ? 2.521 -9.674 2.926 1.00 94.44 187 TRP A CA 1
ATOM 1446 C C . TRP A 1 187 ? 1.969 -10.374 1.687 1.00 94.44 187 TRP A C 1
ATOM 1448 O O . TRP A 1 187 ? 2.625 -11.231 1.084 1.00 94.44 187 TRP A O 1
ATOM 1458 N N . HIS A 1 188 ? 0.772 -9.966 1.270 1.00 94.25 188 HIS A N 1
ATOM 1459 C CA . HIS A 1 188 ? 0.192 -10.420 0.013 1.00 94.25 188 HIS A CA 1
ATOM 1460 C C . HIS A 1 188 ? 1.004 -9.864 -1.158 1.00 94.25 188 HIS A C 1
ATOM 1462 O O . HIS A 1 188 ? 1.436 -8.713 -1.132 1.00 94.25 188 HIS A O 1
ATOM 1468 N N . ARG A 1 189 ? 1.213 -10.674 -2.199 1.00 91.12 189 ARG A N 1
ATOM 1469 C CA . ARG A 1 189 ? 2.016 -10.290 -3.368 1.00 91.12 189 ARG A CA 1
ATOM 1470 C C . ARG A 1 189 ? 1.164 -10.296 -4.621 1.00 91.12 189 ARG A C 1
ATOM 1472 O O . ARG A 1 189 ? 0.623 -11.330 -5.004 1.00 91.12 189 ARG A O 1
ATOM 1479 N N . LEU A 1 190 ? 1.104 -9.147 -5.273 1.00 91.25 190 LEU A N 1
ATOM 1480 C CA . LEU A 1 190 ? 0.522 -8.963 -6.591 1.00 91.25 190 LEU A CA 1
ATOM 1481 C C . LEU A 1 190 ? 1.682 -8.898 -7.589 1.00 91.25 190 LEU A C 1
ATOM 1483 O O . LEU A 1 190 ? 2.303 -7.852 -7.782 1.00 91.25 190 LEU A O 1
ATOM 1487 N N . ASN A 1 191 ? 2.030 -10.056 -8.155 1.00 88.12 191 ASN A N 1
ATOM 1488 C CA . ASN A 1 191 ? 3.161 -10.177 -9.071 1.00 88.12 191 ASN A CA 1
ATOM 1489 C C . ASN A 1 191 ? 2.766 -9.739 -10.484 1.00 88.12 191 ASN A C 1
ATOM 1491 O O . ASN A 1 191 ? 1.867 -10.320 -11.089 1.00 88.12 191 ASN A O 1
ATOM 1495 N N . ILE A 1 192 ? 3.486 -8.763 -11.027 1.00 86.12 192 ILE A N 1
ATOM 1496 C CA . ILE A 1 192 ? 3.353 -8.343 -12.422 1.00 86.12 192 ILE A CA 1
ATOM 1497 C C . ILE A 1 192 ? 4.127 -9.328 -13.308 1.00 86.12 192 ILE A C 1
ATOM 1499 O O . ILE A 1 192 ? 5.343 -9.479 -13.144 1.00 86.12 192 ILE A O 1
ATOM 1503 N N . ASP A 1 193 ? 3.455 -9.969 -14.272 1.00 84.44 193 ASP A N 1
ATOM 1504 C CA . ASP A 1 193 ? 4.133 -10.799 -15.278 1.00 84.44 193 ASP A CA 1
ATOM 1505 C C . ASP A 1 193 ? 4.948 -9.917 -16.230 1.00 84.44 193 ASP A C 1
ATOM 1507 O O . ASP A 1 193 ? 4.428 -9.264 -17.132 1.00 84.44 193 ASP A O 1
ATOM 1511 N N . CYS A 1 194 ? 6.260 -9.907 -16.014 1.00 86.50 194 CYS A N 1
ATOM 1512 C CA . CYS A 1 194 ? 7.191 -9.138 -16.828 1.00 86.50 194 CYS A CA 1
ATOM 1513 C C . CYS A 1 194 ? 7.816 -9.959 -17.967 1.00 86.50 194 CYS A C 1
ATOM 1515 O O . CYS A 1 194 ? 8.497 -9.386 -18.815 1.00 86.50 194 CYS A O 1
ATOM 1517 N N . ASN A 1 195 ? 7.635 -11.284 -18.005 1.00 85.38 195 ASN A N 1
ATOM 1518 C CA . ASN A 1 195 ? 8.364 -12.144 -18.944 1.00 85.38 195 ASN A CA 1
ATOM 1519 C C . ASN A 1 195 ? 7.925 -11.900 -20.391 1.00 85.38 195 ASN A C 1
ATOM 1521 O O . ASN A 1 195 ? 8.760 -11.766 -21.292 1.00 85.38 195 ASN A O 1
ATOM 1525 N N . GLN A 1 196 ? 6.610 -11.820 -20.600 1.00 85.94 196 GLN A N 1
ATOM 1526 C CA . GLN A 1 196 ? 6.027 -11.564 -21.916 1.00 85.94 196 GLN A CA 1
ATOM 1527 C C . GLN A 1 196 ? 6.420 -10.176 -22.426 1.00 85.94 196 GLN A C 1
ATOM 1529 O O . GLN A 1 196 ? 6.888 -10.048 -23.557 1.00 85.94 196 GLN A O 1
ATOM 1534 N N . GLY A 1 197 ? 6.328 -9.157 -21.563 1.00 88.62 197 GLY A N 1
ATOM 1535 C CA . GLY A 1 197 ? 6.695 -7.782 -21.905 1.00 88.62 197 GLY A CA 1
ATOM 1536 C C . GLY A 1 197 ? 8.161 -7.641 -22.319 1.00 88.62 197 GLY A C 1
ATOM 1537 O O . GLY A 1 197 ? 8.457 -7.030 -23.344 1.00 88.62 197 GLY A O 1
ATOM 1538 N N . VAL A 1 198 ? 9.083 -8.269 -21.579 1.00 92.62 198 VAL A N 1
ATOM 1539 C CA . VAL A 1 198 ? 10.516 -8.256 -21.921 1.00 92.62 198 VAL A CA 1
ATOM 1540 C C . VAL A 1 198 ? 10.773 -8.933 -23.262 1.00 92.62 198 VAL A C 1
ATOM 1542 O O . VAL A 1 198 ? 11.505 -8.395 -24.089 1.00 92.62 198 VAL A O 1
ATOM 1545 N N . THR A 1 199 ? 10.158 -10.091 -23.501 1.00 92.38 199 THR A N 1
ATOM 1546 C CA . THR A 1 199 ? 10.337 -10.827 -24.761 1.00 92.38 199 THR A CA 1
ATOM 1547 C C . THR A 1 199 ? 9.839 -10.007 -25.951 1.00 92.38 199 THR A C 1
ATOM 1549 O O . THR A 1 199 ? 10.570 -9.848 -26.925 1.00 92.38 199 THR A O 1
ATOM 1552 N N . ALA A 1 200 ? 8.648 -9.408 -25.841 1.00 93.62 200 ALA A N 1
ATOM 1553 C CA . ALA A 1 200 ? 8.071 -8.571 -26.889 1.00 93.62 200 ALA A CA 1
ATOM 1554 C C . ALA A 1 200 ? 8.932 -7.330 -27.195 1.00 93.62 200 ALA A C 1
ATOM 1556 O O . ALA A 1 200 ? 9.168 -7.013 -28.363 1.00 93.62 200 ALA A O 1
ATOM 1557 N N . ALA A 1 201 ? 9.456 -6.661 -26.161 1.00 94.38 201 ALA A N 1
ATOM 1558 C CA . ALA A 1 201 ? 10.352 -5.518 -26.331 1.00 94.38 201 ALA A CA 1
ATOM 1559 C C . ALA A 1 201 ? 11.659 -5.912 -27.044 1.00 94.38 201 ALA A C 1
ATOM 1561 O O . ALA A 1 201 ? 12.124 -5.209 -27.943 1.00 94.38 201 ALA A O 1
ATOM 1562 N N . LEU A 1 202 ? 12.240 -7.061 -26.688 1.00 96.44 202 LEU A N 1
ATOM 1563 C CA . LEU A 1 202 ? 13.462 -7.557 -27.322 1.00 96.44 202 LEU A CA 1
ATOM 1564 C C . LEU A 1 202 ? 13.235 -8.002 -28.770 1.00 96.44 202 LEU A C 1
ATOM 1566 O O . LEU A 1 202 ? 14.089 -7.747 -29.621 1.00 96.44 202 LEU A O 1
ATOM 1570 N N . ASP A 1 203 ? 12.097 -8.630 -29.072 1.00 96.06 203 ASP A N 1
ATOM 1571 C CA . ASP A 1 203 ? 11.721 -8.969 -30.447 1.00 96.06 203 ASP A CA 1
ATOM 1572 C C . ASP A 1 203 ? 11.613 -7.709 -31.317 1.00 96.06 203 ASP A C 1
ATOM 1574 O O . ASP A 1 203 ? 12.137 -7.694 -32.433 1.00 96.06 203 ASP A O 1
ATOM 1578 N N . LEU A 1 204 ? 11.003 -6.634 -30.803 1.00 97.00 204 LEU A N 1
ATOM 1579 C CA . LEU A 1 204 ? 10.902 -5.353 -31.507 1.00 97.00 204 LEU A CA 1
ATOM 1580 C C . LEU A 1 204 ? 12.285 -4.768 -31.829 1.00 97.00 204 LEU A C 1
ATOM 1582 O O . LEU A 1 204 ? 12.571 -4.472 -32.990 1.00 97.00 204 LEU A O 1
ATOM 1586 N N . LEU A 1 205 ? 13.164 -4.660 -30.828 1.00 96.81 205 LEU A N 1
ATOM 1587 C CA . LEU A 1 205 ? 14.518 -4.125 -31.007 1.00 96.81 205 LEU A CA 1
ATOM 1588 C C . LEU A 1 205 ? 15.332 -4.959 -32.008 1.00 96.81 205 LEU A C 1
ATOM 1590 O O . LEU A 1 205 ? 16.007 -4.420 -32.885 1.00 96.81 205 LEU A O 1
ATOM 1594 N N . VAL A 1 206 ? 15.250 -6.290 -31.923 1.00 96.12 206 VAL A N 1
ATOM 1595 C CA . VAL A 1 206 ? 15.954 -7.179 -32.858 1.00 96.12 206 VAL A CA 1
ATOM 1596 C C . VAL A 1 206 ? 15.410 -7.032 -34.282 1.00 96.12 206 VAL A C 1
ATOM 1598 O O . VAL A 1 206 ? 16.209 -6.993 -35.225 1.00 96.12 206 VAL A O 1
ATOM 1601 N N . ARG A 1 207 ? 14.089 -6.902 -34.465 1.00 96.62 207 ARG A N 1
ATOM 1602 C CA . ARG A 1 207 ? 13.479 -6.638 -35.782 1.00 96.62 207 ARG A CA 1
ATOM 1603 C C . ARG A 1 207 ? 13.933 -5.307 -36.376 1.00 96.62 207 ARG A C 1
ATOM 1605 O O . ARG A 1 207 ? 14.144 -5.238 -37.579 1.00 96.62 207 ARG A O 1
ATOM 1612 N N . GLN A 1 208 ? 14.173 -4.297 -35.543 1.00 97.19 208 GLN A N 1
ATOM 1613 C CA . GLN A 1 208 ? 14.730 -3.003 -35.956 1.00 97.19 208 GLN A CA 1
ATOM 1614 C C . GLN A 1 208 ? 16.248 -3.027 -36.216 1.00 97.19 208 GLN A C 1
ATOM 1616 O O . GLN A 1 208 ? 16.845 -1.999 -36.514 1.00 97.19 208 GLN A O 1
ATOM 1621 N N . GLY A 1 209 ? 16.896 -4.191 -36.116 1.00 96.25 209 GLY A N 1
ATOM 1622 C CA . GLY A 1 209 ? 18.326 -4.333 -36.397 1.00 96.25 209 GLY A CA 1
ATOM 1623 C C . GLY A 1 209 ? 19.238 -4.109 -35.189 1.00 96.25 209 GLY A C 1
ATOM 1624 O O . GLY A 1 209 ? 20.453 -4.242 -35.324 1.00 96.25 209 GLY A O 1
ATOM 1625 N N . CYS A 1 210 ? 18.708 -3.856 -33.986 1.00 95.94 210 CYS A N 1
ATOM 1626 C CA . CYS A 1 210 ? 19.536 -3.740 -32.787 1.00 95.94 210 CYS A CA 1
ATOM 1627 C C . CYS A 1 210 ? 20.201 -5.089 -32.458 1.00 95.94 210 CYS A C 1
ATOM 1629 O O . CYS A 1 210 ? 19.548 -6.135 -32.407 1.00 95.94 210 CYS A O 1
ATOM 1631 N N . ARG A 1 211 ? 21.522 -5.078 -32.236 1.00 92.38 211 ARG A N 1
ATOM 1632 C CA . ARG A 1 211 ? 22.320 -6.281 -31.902 1.00 92.38 211 ARG A CA 1
ATOM 1633 C C . ARG A 1 211 ? 23.129 -6.159 -30.609 1.00 92.38 211 ARG A C 1
ATOM 1635 O O . ARG A 1 211 ? 23.683 -7.143 -30.131 1.00 92.38 211 ARG A O 1
ATOM 1642 N N . LYS A 1 212 ? 23.183 -4.963 -30.024 1.00 92.50 212 LYS A N 1
ATOM 1643 C CA . LYS A 1 212 ? 23.830 -4.677 -28.739 1.00 92.50 212 LYS A CA 1
ATOM 1644 C C . LYS A 1 212 ? 22.782 -4.054 -27.826 1.00 92.50 212 LYS A C 1
ATOM 1646 O O . LYS A 1 212 ? 22.571 -2.850 -27.866 1.00 92.50 212 LYS A O 1
ATOM 1651 N N . ILE A 1 213 ? 22.078 -4.894 -27.077 1.00 94.75 213 ILE A N 1
ATOM 1652 C CA . ILE A 1 213 ? 20.961 -4.476 -26.225 1.00 94.75 213 ILE A CA 1
ATOM 1653 C C . ILE A 1 213 ? 21.404 -4.637 -24.777 1.00 94.75 213 ILE A C 1
ATOM 1655 O O . ILE A 1 213 ? 21.842 -5.723 -24.405 1.00 94.75 213 ILE A O 1
ATOM 1659 N N . ILE A 1 214 ? 21.301 -3.579 -23.976 1.00 92.75 214 ILE A N 1
ATOM 1660 C CA . ILE A 1 214 ? 21.635 -3.584 -22.546 1.00 92.75 214 ILE A CA 1
ATOM 1661 C C . ILE A 1 214 ? 20.330 -3.521 -21.756 1.00 92.75 214 ILE A C 1
ATOM 1663 O O . ILE A 1 214 ? 19.458 -2.715 -22.074 1.00 92.75 214 ILE A O 1
ATOM 1667 N N . LEU A 1 215 ? 20.201 -4.361 -20.732 1.00 92.12 215 LEU A N 1
ATOM 1668 C CA . LEU A 1 215 ? 19.105 -4.264 -19.772 1.00 92.12 215 LEU A CA 1
ATOM 1669 C C . LEU A 1 215 ? 19.495 -3.297 -18.654 1.00 92.12 215 LEU A C 1
ATOM 1671 O O . LEU A 1 215 ? 20.525 -3.494 -18.015 1.00 92.12 215 LEU A O 1
ATOM 1675 N N . ILE A 1 216 ? 18.655 -2.299 -18.390 1.00 89.44 216 ILE A N 1
ATOM 1676 C CA . ILE A 1 216 ? 18.814 -1.376 -17.263 1.00 89.44 216 ILE A CA 1
ATOM 1677 C C . ILE A 1 216 ? 17.632 -1.551 -16.313 1.00 89.44 216 ILE A C 1
ATOM 1679 O O . ILE A 1 216 ? 16.484 -1.607 -16.756 1.00 89.44 216 ILE A O 1
ATOM 1683 N N . GLY A 1 217 ? 17.891 -1.613 -15.009 1.00 84.50 217 GLY A N 1
ATOM 1684 C CA . GLY A 1 217 ? 16.829 -1.495 -14.013 1.00 84.50 217 GLY A CA 1
ATOM 1685 C C . GLY A 1 217 ? 17.279 -1.778 -12.588 1.00 84.50 217 GLY A C 1
ATOM 1686 O O . GLY A 1 217 ? 18.459 -1.995 -12.325 1.00 84.50 217 GLY A O 1
ATOM 1687 N N . GLN A 1 218 ? 16.322 -1.737 -11.665 1.00 81.38 218 GLN A N 1
ATOM 1688 C CA . GLN A 1 218 ? 16.575 -1.831 -10.229 1.00 81.38 218 GLN A CA 1
ATOM 1689 C C . GLN A 1 218 ? 16.387 -3.247 -9.691 1.00 81.38 218 GLN A C 1
ATOM 1691 O O . GLN A 1 218 ? 15.480 -3.955 -10.128 1.00 81.38 218 GLN A O 1
ATOM 1696 N N . TYR A 1 219 ? 17.225 -3.631 -8.723 1.00 80.12 219 TYR A N 1
ATOM 1697 C CA . TYR A 1 219 ? 17.177 -4.931 -8.033 1.00 80.12 219 TYR A CA 1
ATOM 1698 C C . TYR A 1 219 ? 17.345 -6.152 -8.960 1.00 80.12 219 TYR A C 1
ATOM 1700 O O . TYR A 1 219 ? 16.970 -7.271 -8.620 1.00 80.12 219 TYR A O 1
ATOM 1708 N N . ILE A 1 220 ? 17.899 -5.948 -10.159 1.00 81.31 220 ILE A N 1
ATOM 1709 C CA . ILE A 1 220 ? 17.980 -6.947 -11.238 1.00 81.31 220 ILE A CA 1
ATOM 1710 C C . ILE A 1 220 ? 19.064 -8.005 -10.975 1.00 81.31 220 ILE A C 1
ATOM 1712 O O . ILE A 1 220 ? 19.036 -9.064 -11.602 1.00 81.31 220 ILE A O 1
ATOM 1716 N N . ALA A 1 221 ? 19.990 -7.766 -10.040 1.00 75.69 221 ALA A N 1
ATOM 1717 C CA . ALA A 1 221 ? 21.050 -8.719 -9.716 1.00 75.69 221 ALA A CA 1
ATOM 1718 C C . ALA A 1 221 ? 20.590 -9.938 -8.898 1.00 75.69 221 ALA A C 1
ATOM 1720 O O . ALA A 1 221 ? 21.361 -10.889 -8.748 1.00 75.69 221 ALA A O 1
ATOM 1721 N N . GLU A 1 222 ? 19.350 -9.973 -8.402 1.00 73.81 222 GLU A N 1
ATOM 1722 C CA . GLU A 1 222 ? 18.817 -11.180 -7.769 1.00 73.81 222 GLU A CA 1
ATOM 1723 C C . GLU A 1 222 ? 18.777 -12.358 -8.758 1.00 73.81 222 GLU A C 1
ATOM 1725 O O . GLU A 1 222 ? 18.217 -12.261 -9.852 1.00 73.81 222 GLU A O 1
ATOM 1730 N N . ALA A 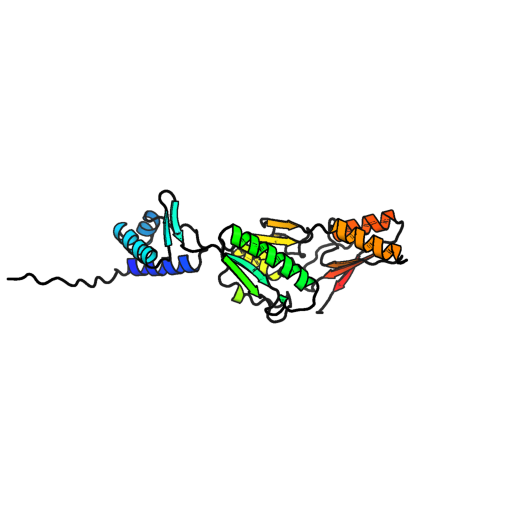1 223 ? 19.300 -13.519 -8.339 1.00 62.72 223 ALA A N 1
ATOM 1731 C CA . ALA A 1 223 ? 19.489 -14.715 -9.174 1.00 62.72 223 ALA A CA 1
ATOM 1732 C C . ALA A 1 223 ? 18.203 -15.286 -9.817 1.00 62.72 223 ALA A C 1
ATOM 1734 O O . ALA A 1 223 ? 18.268 -16.216 -10.620 1.00 62.72 223 ALA A O 1
ATOM 1735 N N . ARG A 1 224 ? 17.024 -14.758 -9.461 1.00 72.31 224 ARG A N 1
ATOM 1736 C CA . ARG A 1 224 ? 15.716 -15.144 -10.011 1.00 72.31 224 ARG A CA 1
ATOM 1737 C C . ARG A 1 224 ? 14.847 -13.951 -10.407 1.00 72.31 224 ARG A C 1
ATOM 1739 O O . ARG A 1 224 ? 13.634 -14.108 -10.530 1.00 72.31 224 ARG A O 1
ATOM 1746 N N . HIS A 1 225 ? 15.435 -12.777 -10.638 1.00 84.88 225 HIS A N 1
ATOM 1747 C CA . HIS A 1 225 ? 14.669 -11.619 -11.082 1.00 84.88 225 HIS A CA 1
ATOM 1748 C C . HIS A 1 225 ? 13.978 -11.933 -12.429 1.00 84.88 225 HIS A C 1
ATOM 1750 O O . HIS A 1 225 ? 14.679 -12.241 -13.403 1.00 84.88 225 HIS A O 1
ATOM 1756 N N . PRO A 1 226 ? 12.634 -11.845 -1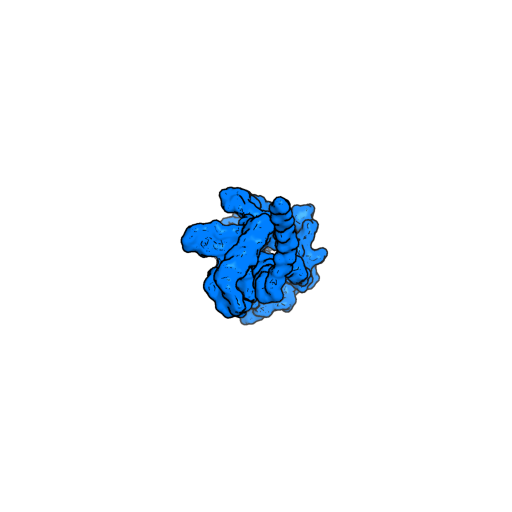2.545 1.00 86.69 226 PRO A N 1
ATOM 1757 C CA . PRO A 1 226 ? 11.910 -12.271 -13.750 1.00 86.69 226 PRO A CA 1
ATOM 1758 C C . PRO A 1 226 ? 12.367 -11.554 -15.024 1.00 86.69 226 PRO A C 1
ATOM 1760 O O . PRO A 1 226 ? 12.679 -12.197 -16.022 1.00 86.69 226 PRO A O 1
ATOM 1763 N N . VAL A 1 227 ? 12.533 -10.226 -14.957 1.00 89.25 227 VAL A N 1
ATOM 1764 C CA . VAL A 1 227 ? 13.044 -9.416 -16.084 1.00 89.25 227 VAL A CA 1
ATOM 1765 C C . VAL A 1 227 ? 14.455 -9.845 -16.506 1.00 89.25 227 VAL A C 1
ATOM 1767 O O . VAL A 1 227 ? 14.676 -10.106 -17.687 1.00 89.25 227 VAL A O 1
ATOM 1770 N N . ALA A 1 228 ? 15.396 -9.958 -15.557 1.00 89.44 228 ALA A N 1
ATOM 1771 C CA . ALA A 1 228 ? 16.770 -10.386 -15.827 1.00 89.44 228 ALA A CA 1
ATOM 1772 C C . ALA A 1 228 ? 16.803 -11.768 -16.481 1.00 89.44 228 ALA A C 1
ATOM 1774 O O . ALA A 1 228 ? 17.461 -11.971 -17.499 1.00 89.44 228 ALA A O 1
ATOM 1775 N N . SER A 1 229 ? 16.038 -12.699 -15.911 1.00 89.69 229 SER A N 1
ATOM 1776 C CA . SER A 1 229 ? 15.964 -14.085 -16.359 1.00 89.69 229 SER A CA 1
ATOM 1777 C C . SER A 1 229 ? 15.408 -14.182 -17.779 1.00 89.69 229 SER A C 1
ATOM 1779 O O . SER A 1 229 ? 15.966 -14.900 -18.608 1.00 89.69 229 SER A O 1
ATOM 1781 N N . ALA A 1 230 ? 14.326 -13.458 -18.083 1.00 92.00 230 ALA A N 1
ATOM 1782 C CA . ALA A 1 230 ? 13.742 -13.416 -19.421 1.00 92.00 230 ALA A CA 1
ATOM 1783 C C . ALA A 1 230 ? 14.720 -12.822 -20.446 1.00 92.00 230 ALA A C 1
ATOM 1785 O O . ALA A 1 230 ? 14.943 -13.419 -21.501 1.00 92.00 230 ALA A O 1
ATOM 1786 N N . TYR A 1 231 ? 15.364 -11.703 -20.105 1.00 93.88 231 TYR A N 1
ATOM 1787 C CA . TYR A 1 231 ? 16.370 -11.059 -20.947 1.00 93.88 231 TYR A CA 1
ATOM 1788 C C . TYR A 1 231 ? 17.550 -11.992 -21.242 1.00 93.88 231 TYR A C 1
ATOM 1790 O O . TYR A 1 231 ? 17.873 -12.227 -22.404 1.00 93.88 231 TYR A O 1
ATOM 1798 N N . GLN A 1 232 ? 18.157 -12.590 -20.215 1.00 92.00 232 GLN A N 1
ATOM 1799 C CA . GLN A 1 232 ? 19.302 -13.489 -20.382 1.00 92.00 232 GLN A CA 1
ATOM 1800 C C . GLN A 1 232 ? 18.955 -14.700 -21.254 1.00 92.00 232 GLN A C 1
ATOM 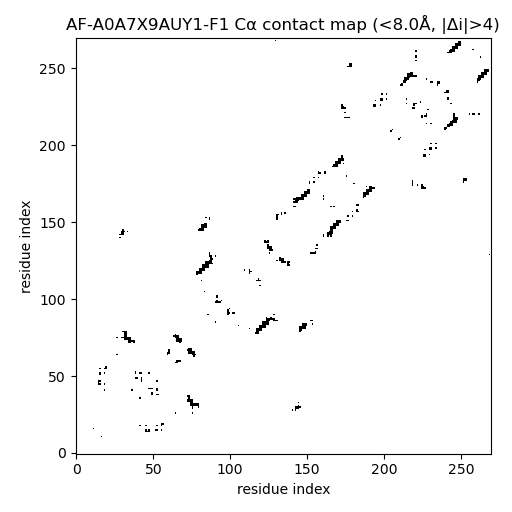1802 O O . GLN A 1 232 ? 19.701 -15.023 -22.179 1.00 92.00 232 GLN A O 1
ATOM 1807 N N . LYS A 1 233 ? 17.797 -15.334 -21.013 1.00 92.75 233 LYS A N 1
ATOM 1808 C CA . LYS A 1 233 ? 17.312 -16.460 -21.827 1.00 92.75 233 LYS A CA 1
ATOM 1809 C C . LYS A 1 233 ? 17.108 -16.063 -23.287 1.00 92.75 233 LYS A C 1
ATOM 1811 O O . LYS A 1 233 ? 17.498 -16.811 -24.181 1.00 92.75 233 LYS A O 1
ATOM 1816 N N . TYR A 1 234 ? 16.517 -14.895 -23.534 1.00 95.62 234 TYR A N 1
ATOM 1817 C CA . TYR A 1 234 ? 16.303 -14.392 -24.888 1.00 95.62 234 TYR A CA 1
ATOM 1818 C C . TYR A 1 234 ? 17.630 -14.138 -25.614 1.00 95.62 234 TYR A C 1
ATOM 1820 O O . TYR A 1 234 ? 17.819 -14.604 -26.739 1.00 95.62 234 TYR A O 1
ATOM 1828 N N . MET A 1 235 ? 18.570 -13.447 -24.961 1.00 94.94 235 MET A N 1
ATOM 1829 C CA . MET A 1 235 ? 19.880 -13.133 -25.537 1.00 94.94 235 MET A CA 1
ATOM 1830 C C . MET A 1 235 ? 20.663 -14.409 -25.861 1.00 94.94 235 MET A C 1
ATOM 1832 O O . MET A 1 235 ? 21.154 -14.549 -26.982 1.00 94.94 235 MET A O 1
ATOM 1836 N N . ALA A 1 236 ? 20.679 -15.385 -24.945 1.00 93.94 236 ALA A N 1
ATOM 1837 C CA . ALA A 1 236 ? 21.287 -16.694 -25.175 1.00 93.94 236 ALA A CA 1
ATOM 1838 C C . ALA A 1 236 ? 20.656 -17.421 -26.376 1.00 93.94 236 ALA A C 1
ATOM 1840 O O . ALA A 1 236 ? 21.373 -17.897 -27.253 1.00 93.94 236 ALA A O 1
ATOM 1841 N N . LYS A 1 237 ? 19.317 -17.433 -26.479 1.00 95.06 237 LYS A N 1
ATOM 1842 C CA . LYS A 1 237 ? 18.589 -18.044 -27.607 1.00 95.06 237 LYS A CA 1
ATOM 1843 C C . LYS A 1 237 ? 18.940 -17.411 -28.961 1.00 95.06 237 LYS A C 1
ATOM 1845 O O . LYS A 1 237 ? 18.888 -18.093 -29.980 1.00 95.06 237 LYS A O 1
ATOM 1850 N N . LYS A 1 238 ? 19.269 -16.118 -28.992 1.00 93.75 238 LYS A N 1
ATOM 1851 C CA . LYS A 1 238 ? 19.660 -15.391 -30.212 1.00 93.75 238 LYS A CA 1
ATOM 1852 C C . LYS A 1 238 ? 21.174 -15.378 -30.460 1.00 93.75 238 LYS A C 1
ATOM 1854 O O . LYS A 1 238 ? 21.602 -14.765 -31.432 1.00 93.75 238 LYS A O 1
ATOM 1859 N N . GLY A 1 239 ? 21.978 -16.016 -29.602 1.00 94.12 239 GLY A N 1
ATOM 1860 C CA . GLY A 1 239 ? 23.442 -15.970 -29.686 1.00 94.12 239 GLY A CA 1
ATOM 1861 C C . GLY A 1 239 ? 24.017 -14.566 -29.463 1.00 94.12 239 GLY A C 1
ATOM 1862 O O . GLY A 1 239 ? 25.062 -14.229 -30.011 1.00 94.12 239 GLY A O 1
ATOM 1863 N N . MET A 1 240 ? 23.316 -13.719 -28.706 1.00 93.25 240 MET A N 1
ATOM 1864 C CA . MET A 1 240 ? 23.677 -12.321 -28.465 1.00 93.25 240 MET A CA 1
ATOM 1865 C C . MET A 1 240 ? 24.280 -12.142 -27.060 1.00 93.25 240 MET A C 1
ATOM 1867 O O . MET A 1 240 ? 23.857 -12.819 -26.120 1.00 93.25 240 MET A O 1
ATOM 1871 N N . PRO A 1 241 ? 25.232 -11.211 -26.864 1.00 90.25 241 PRO A N 1
ATOM 1872 C CA . PRO A 1 241 ? 25.841 -10.980 -25.556 1.00 90.25 241 PRO A CA 1
ATOM 1873 C C . PRO A 1 241 ? 24.855 -10.312 -24.589 1.00 90.25 241 PRO A C 1
ATOM 1875 O O . PRO A 1 241 ? 24.310 -9.253 -24.892 1.00 90.25 241 PRO A O 1
ATOM 1878 N N . ALA A 1 242 ? 24.668 -10.892 -23.402 1.00 90.69 242 ALA A N 1
ATOM 1879 C CA . ALA A 1 242 ? 23.843 -10.310 -22.345 1.00 90.69 242 ALA A CA 1
ATOM 1880 C C . ALA A 1 242 ? 24.659 -9.333 -21.482 1.00 90.69 242 ALA A C 1
ATOM 1882 O O . ALA A 1 242 ? 25.664 -9.721 -20.885 1.00 90.69 242 ALA A O 1
ATOM 1883 N N . LYS A 1 243 ? 24.203 -8.081 -21.375 1.00 90.56 243 LYS A N 1
ATOM 1884 C CA . LYS A 1 243 ? 24.769 -7.059 -20.483 1.00 90.56 243 LYS A CA 1
ATOM 1885 C C . LYS A 1 243 ? 23.668 -6.412 -19.657 1.00 90.56 243 LYS A C 1
ATOM 1887 O O . LYS A 1 243 ? 22.639 -6.014 -20.203 1.00 90.56 243 LYS A O 1
ATOM 1892 N N . ILE A 1 244 ? 23.903 -6.293 -18.355 1.00 89.06 244 ILE A N 1
ATOM 1893 C CA . ILE A 1 244 ? 22.947 -5.719 -17.409 1.00 89.06 244 ILE A CA 1
ATOM 1894 C C . ILE A 1 244 ? 23.620 -4.570 -16.657 1.00 89.06 244 ILE A C 1
ATOM 1896 O O . ILE A 1 244 ? 24.741 -4.709 -16.170 1.00 89.06 244 ILE A O 1
ATOM 1900 N N . LEU A 1 245 ? 22.917 -3.447 -16.561 1.00 86.81 245 LEU A N 1
ATOM 1901 C CA . LEU A 1 245 ? 23.238 -2.332 -15.685 1.00 86.81 245 LEU A CA 1
ATOM 1902 C C . LEU A 1 245 ? 22.201 -2.294 -14.557 1.00 86.81 245 LEU A C 1
ATOM 1904 O O . LEU A 1 245 ? 21.021 -2.029 -14.793 1.00 86.81 245 LEU A O 1
ATOM 1908 N N . GLU A 1 246 ? 22.638 -2.574 -13.336 1.00 85.00 246 GLU A N 1
ATOM 1909 C CA . GLU A 1 246 ? 21.795 -2.444 -12.153 1.00 85.00 246 GLU A CA 1
ATOM 1910 C C . GLU A 1 246 ? 21.873 -1.019 -11.601 1.00 85.00 246 GLU A C 1
ATOM 1912 O O . GLU A 1 246 ? 22.958 -0.522 -11.288 1.00 85.00 246 GLU A O 1
ATOM 1917 N N . LEU A 1 247 ? 20.708 -0.395 -11.437 1.00 81.88 247 LEU A N 1
ATOM 1918 C CA . LEU A 1 247 ? 20.543 0.847 -10.689 1.00 81.88 247 LEU A CA 1
ATOM 1919 C C . LEU A 1 247 ? 20.101 0.505 -9.260 1.00 81.88 247 LEU A C 1
ATOM 1921 O O . LEU A 1 247 ? 19.243 -0.353 -9.065 1.00 81.88 247 LEU A O 1
ATOM 1925 N N . HIS A 1 248 ? 20.660 1.167 -8.255 1.00 70.88 248 HIS A N 1
ATOM 1926 C CA . HIS A 1 248 ? 20.267 0.985 -6.852 1.00 70.88 248 HIS A CA 1
ATOM 1927 C C . HIS A 1 248 ? 20.380 2.312 -6.105 1.00 70.88 248 HIS A C 1
ATOM 1929 O O . HIS A 1 248 ? 21.137 3.193 -6.529 1.00 70.88 248 HIS A O 1
ATOM 1935 N N . TYR A 1 249 ? 19.620 2.448 -5.019 1.00 72.44 249 TYR A N 1
ATOM 1936 C CA . TYR A 1 249 ? 19.750 3.601 -4.137 1.00 72.44 249 TYR A CA 1
ATOM 1937 C C . TYR A 1 249 ? 20.992 3.449 -3.253 1.00 72.44 249 TYR A C 1
ATOM 1939 O O . TYR A 1 249 ? 21.414 2.332 -2.955 1.00 72.44 249 TYR A O 1
ATOM 1947 N N . GLU A 1 250 ? 21.599 4.568 -2.850 1.00 67.00 250 GLU A N 1
ATOM 1948 C CA . GLU A 1 250 ? 22.846 4.559 -2.066 1.00 67.00 250 GLU A CA 1
ATOM 1949 C C . GLU A 1 250 ? 22.709 3.849 -0.716 1.00 67.00 250 GLU A C 1
ATOM 1951 O O . GLU A 1 250 ? 23.668 3.269 -0.215 1.00 67.00 250 GLU A O 1
ATOM 1956 N N . ASP A 1 251 ? 21.509 3.883 -0.150 1.00 68.00 251 ASP A N 1
ATOM 1957 C CA . ASP A 1 251 ? 21.146 3.321 1.144 1.00 68.00 251 ASP A CA 1
ATOM 1958 C C . ASP A 1 251 ? 20.646 1.866 1.070 1.00 68.00 251 ASP A C 1
ATOM 1960 O O . ASP A 1 251 ? 20.297 1.286 2.098 1.00 68.00 251 ASP A O 1
ATOM 1964 N N . ASP A 1 252 ? 20.583 1.270 -0.125 1.00 69.50 252 ASP A N 1
ATOM 1965 C CA . ASP A 1 252 ? 20.233 -0.141 -0.274 1.00 69.50 252 ASP A CA 1
ATOM 1966 C C . ASP A 1 252 ? 21.433 -1.012 0.155 1.00 69.50 252 ASP A C 1
ATOM 1968 O O . ASP A 1 252 ? 22.444 -1.107 -0.546 1.00 69.50 252 ASP A O 1
ATOM 1972 N N . GLU A 1 253 ? 21.321 -1.686 1.306 1.00 57.97 253 GLU A N 1
ATOM 1973 C CA . GLU A 1 253 ? 22.344 -2.594 1.850 1.00 57.97 253 GLU A CA 1
ATOM 1974 C C . GLU A 1 253 ? 22.436 -3.898 1.036 1.00 57.97 253 GLU A C 1
ATOM 1976 O O . GLU A 1 253 ? 21.979 -4.972 1.436 1.00 57.97 253 GLU A O 1
ATOM 1981 N N . SER A 1 254 ? 23.010 -3.836 -0.165 1.00 59.53 254 SER A N 1
ATOM 1982 C CA . SER A 1 254 ? 23.203 -5.035 -0.977 1.00 59.53 254 SER A CA 1
ATOM 1983 C C . SER A 1 254 ? 24.417 -5.836 -0.474 1.00 59.53 254 SER A C 1
ATOM 1985 O O . SER A 1 254 ? 25.561 -5.440 -0.689 1.00 59.53 254 SER A O 1
ATOM 1987 N N . ILE A 1 255 ? 24.184 -7.002 0.133 1.00 55.34 255 ILE A N 1
ATOM 1988 C CA . ILE A 1 255 ? 25.244 -7.962 0.527 1.00 55.34 255 ILE A CA 1
ATOM 1989 C C . ILE A 1 255 ? 25.583 -8.923 -0.645 1.00 55.34 255 ILE A C 1
ATOM 1991 O O . ILE A 1 255 ? 26.326 -9.890 -0.509 1.00 55.34 255 ILE A O 1
ATOM 1995 N N . ILE A 1 256 ? 25.024 -8.687 -1.838 1.00 58.75 256 ILE A N 1
ATOM 1996 C CA . ILE A 1 256 ? 25.091 -9.628 -2.965 1.00 58.75 256 ILE A CA 1
ATOM 1997 C C . ILE A 1 256 ? 26.391 -9.454 -3.759 1.00 58.75 256 ILE A C 1
ATOM 1999 O O . ILE A 1 256 ? 26.647 -8.384 -4.314 1.00 58.75 256 ILE A O 1
ATOM 2003 N N . THR A 1 257 ? 27.163 -10.538 -3.889 1.00 60.50 257 THR A N 1
ATOM 2004 C CA . THR A 1 257 ? 28.247 -10.652 -4.874 1.00 60.50 257 THR A CA 1
ATOM 2005 C C . THR A 1 257 ? 27.665 -10.599 -6.287 1.00 60.50 257 THR A C 1
ATOM 2007 O O . THR A 1 257 ? 26.859 -11.447 -6.669 1.00 60.50 257 THR A O 1
ATOM 2010 N N . LEU A 1 258 ? 28.059 -9.593 -7.068 1.00 61.75 258 LEU A N 1
ATOM 2011 C CA . LEU A 1 258 ? 27.522 -9.372 -8.409 1.00 61.75 258 LEU A CA 1
ATOM 2012 C C . LEU A 1 258 ? 28.057 -10.401 -9.421 1.00 61.75 258 LEU A C 1
ATOM 2014 O O . LEU A 1 258 ? 29.266 -10.642 -9.460 1.00 61.75 258 LEU A O 1
ATOM 2018 N N . PRO A 1 259 ? 27.199 -10.965 -10.292 1.00 64.62 259 PRO A N 1
ATOM 2019 C CA . PRO A 1 259 ? 27.650 -11.714 -11.458 1.00 64.62 259 PRO A CA 1
ATOM 2020 C C . PRO A 1 259 ? 28.509 -10.837 -12.396 1.00 64.62 259 PRO A C 1
ATOM 2022 O O . PRO A 1 259 ? 28.225 -9.645 -12.527 1.00 64.62 259 PRO A O 1
ATOM 2025 N N . PRO A 1 260 ? 29.494 -11.397 -13.131 1.00 70.06 260 PRO A N 1
ATOM 2026 C CA . PRO A 1 260 ? 30.428 -10.615 -13.959 1.00 70.06 260 PRO A CA 1
ATOM 2027 C C . PRO A 1 260 ? 29.772 -9.772 -15.065 1.00 70.06 260 PRO A C 1
ATOM 2029 O O . PRO A 1 260 ? 30.354 -8.808 -15.552 1.00 70.06 260 PRO A O 1
ATOM 2032 N N . ASN A 1 261 ? 28.567 -10.148 -15.497 1.00 71.62 261 ASN A N 1
ATOM 2033 C CA . ASN A 1 261 ? 27.803 -9.469 -16.543 1.00 71.62 261 ASN A CA 1
ATOM 2034 C C . ASN A 1 261 ? 26.878 -8.356 -16.018 1.00 71.62 261 ASN A C 1
ATOM 2036 O O . ASN A 1 261 ? 26.113 -7.792 -16.809 1.00 71.62 261 ASN A O 1
ATOM 2040 N N . ILE A 1 262 ? 26.927 -8.062 -14.714 1.00 71.75 262 ILE A N 1
ATOM 2041 C CA . ILE A 1 262 ? 26.153 -7.001 -14.072 1.00 71.75 262 ILE A CA 1
ATOM 2042 C C . ILE A 1 262 ? 27.102 -5.901 -13.610 1.00 71.75 262 ILE A C 1
ATOM 2044 O O . ILE A 1 262 ? 27.928 -6.098 -12.724 1.00 71.75 262 ILE A O 1
ATOM 2048 N N . ILE A 1 263 ? 26.950 -4.721 -14.203 1.00 76.38 263 ILE A N 1
ATOM 2049 C CA . ILE A 1 263 ? 27.615 -3.507 -13.735 1.00 76.38 263 ILE A CA 1
ATOM 2050 C C . ILE A 1 263 ? 26.631 -2.791 -12.820 1.00 76.38 263 ILE A C 1
ATOM 2052 O O . ILE A 1 263 ? 25.477 -2.590 -13.191 1.00 76.38 263 ILE A O 1
ATOM 2056 N N . ARG A 1 264 ? 27.071 -2.409 -11.624 1.00 72.00 264 ARG A N 1
ATOM 2057 C CA . ARG A 1 264 ? 26.237 -1.679 -10.671 1.00 72.00 264 ARG A CA 1
ATOM 2058 C C . ARG A 1 264 ? 26.581 -0.196 -10.709 1.00 72.00 264 ARG A C 1
ATOM 2060 O O . ARG A 1 264 ? 27.750 0.172 -10.631 1.00 72.00 264 ARG A O 1
ATOM 2067 N N . HIS A 1 265 ? 25.556 0.642 -10.808 1.00 72.06 265 HIS A N 1
ATOM 2068 C CA . HIS A 1 265 ? 25.691 2.092 -10.789 1.00 72.06 265 HIS A CA 1
ATOM 2069 C C . HIS A 1 265 ? 24.797 2.693 -9.703 1.00 72.06 265 HIS A C 1
ATOM 2071 O O . HIS A 1 265 ? 23.658 2.258 -9.508 1.00 72.06 265 HIS A O 1
ATOM 2077 N N . ARG A 1 266 ? 25.343 3.664 -8.967 1.00 67.31 266 ARG A N 1
ATOM 2078 C CA . ARG A 1 266 ? 24.608 4.456 -7.973 1.00 67.31 266 ARG A CA 1
ATOM 2079 C C . ARG A 1 266 ? 23.961 5.631 -8.686 1.00 67.31 266 ARG A C 1
ATOM 2081 O O . ARG A 1 266 ? 24.622 6.254 -9.506 1.00 67.31 266 ARG A O 1
ATOM 2088 N N . PHE A 1 267 ? 22.709 5.936 -8.374 1.00 64.44 267 PHE A N 1
ATOM 2089 C CA . PHE A 1 267 ? 22.086 7.175 -8.835 1.00 64.44 267 PHE A CA 1
ATOM 2090 C C . PHE A 1 267 ? 21.684 8.035 -7.643 1.00 64.44 267 PHE A C 1
ATOM 2092 O O . PHE A 1 267 ? 20.931 7.591 -6.777 1.00 64.44 267 PHE A O 1
ATOM 2099 N N . SER A 1 268 ? 22.165 9.276 -7.644 1.00 47.03 268 SER A N 1
ATOM 2100 C CA . SER A 1 268 ? 21.683 10.369 -6.808 1.00 47.03 268 SER A CA 1
ATOM 2101 C C . SER A 1 268 ? 20.716 11.212 -7.652 1.00 47.03 268 SER A C 1
ATOM 2103 O O . SER A 1 268 ? 21.153 12.121 -8.349 1.00 47.03 268 SER A O 1
ATOM 2105 N N . GLN A 1 269 ? 19.423 10.878 -7.600 1.00 45.00 269 GLN A N 1
ATOM 2106 C CA . GLN A 1 269 ? 18.297 11.607 -8.221 1.00 45.00 269 GLN A CA 1
ATOM 2107 C C . GLN A 1 269 ? 18.169 11.541 -9.766 1.00 45.00 269 GLN A C 1
ATOM 2109 O O . GLN A 1 269 ? 19.153 11.472 -10.501 1.00 45.00 269 GLN A O 1
ATOM 2114 N N . PHE A 1 270 ? 16.912 11.539 -10.229 1.00 39.41 270 PHE A N 1
ATOM 2115 C CA . PHE A 1 270 ? 16.454 11.931 -11.568 1.00 39.41 270 PHE A CA 1
ATOM 2116 C C . PHE A 1 270 ? 15.449 13.064 -11.391 1.00 39.41 270 PHE A C 1
ATOM 2118 O O . PHE A 1 270 ? 14.657 12.959 -10.425 1.00 39.41 270 PHE A O 1
#

Secondary structure (DSSP, 8-state):
-PPPP-----PPPHHHHHHHHHHHHHHHTS-TTPBPPPHHHHHHHTT--HHHHHHHHHHHHHTTSEEEETTTEEEE-S--EEEEEESSTTGGGS--HHHHHHHHHHHHHHHHHHHTT-EEEEEE--SSS-TTS--GGGGTT--TT-EEEEEGGGGGGHHHHHHTT-EEEEEESS---TT-TTTTSSSEEEE---HHHHHHHHHHHHHTT----EEEEESTTSTT-HHHHHHHHHHHHTTPPPEEEEEE-TT----PPPPTTEEEEE----

Solvent-accessible surface area (backbone atoms only — not comparable to full-atom values): 15568 Å² total; per-residue (Å²): 134,84,84,79,83,82,82,76,84,76,74,75,55,71,58,55,48,51,52,47,52,54,51,50,54,52,49,76,63,44,41,39,64,42,72,54,82,50,60,67,57,50,15,63,74,58,73,45,54,58,70,56,44,53,52,49,52,45,53,38,39,75,72,55,53,28,45,79,43,91,98,75,47,42,25,30,41,70,62,45,46,41,37,36,63,35,56,18,89,62,44,75,78,45,93,46,70,68,24,54,56,47,51,56,53,48,53,52,51,52,51,55,24,54,79,69,68,35,37,76,49,75,43,49,35,12,94,77,64,38,64,88,49,63,48,66,74,74,53,66,79,63,23,57,65,34,34,37,39,44,42,67,70,54,56,76,50,36,62,60,40,43,77,37,46,36,47,39,39,36,45,31,63,74,67,63,55,56,82,48,53,82,54,54,72,86,41,47,76,48,66,53,84,43,46,65,58,50,50,54,54,51,51,52,42,45,74,72,66,56,77,82,65,70,49,75,43,66,65,43,82,46,96,74,24,43,54,47,52,42,49,46,53,51,26,57,76,69,76,36,76,65,41,36,39,29,40,46,56,86,84,47,61,70,87,71,85,73,58,94,53,48,4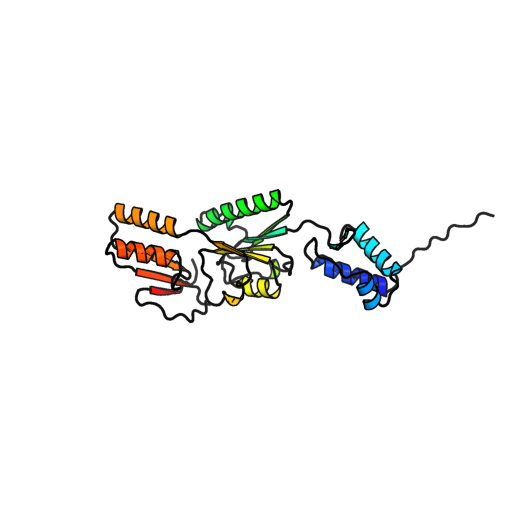8,78,45,79,57,88,80,132

Foldseek 3Di:
DDDDDDPDPDDQDPLLVVLLVVVVVVLLLDFWFDADDALVVSCVVSVHDSVSSVVSVVVCVVVQQWDQDV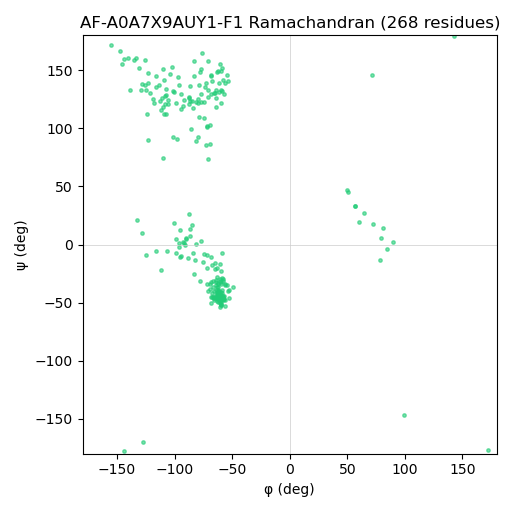PRGITGGDFGEEEEEDQAPCLCVDPDVVSVVSVVVLVVVVVVCVVVVHHYDYFHQAHPSQLVRGPCVSVVSAALDHEYEEEQSNLVCLVVCQVRNHAYEYEYCPDHQAPRCVSCVPHHYDHDQCLVVLLVVVVVCVVVVDQADEAEEEPLQPPPRNNVVSQVVNCVVVVGDYAYEYEHEPPRPDPDDGDPRYDYDYDDDD

Mean predicted aligned error: 9.16 Å